Protein AF-A0A2G9PQ86-F1 (afdb_monomer)

Solvent-accessible surface area (backbone atoms only — not comparable to full-atom values): 16409 Å² total; per-residue (Å²): 102,77,55,98,90,41,66,47,92,57,46,45,40,57,44,32,47,49,33,45,76,74,69,31,67,47,41,42,40,74,30,73,48,56,95,94,51,51,66,60,58,33,44,52,53,50,45,71,61,29,79,86,36,50,70,48,54,72,51,56,35,43,44,51,50,73,88,58,93,65,49,62,61,44,52,49,46,34,39,74,78,67,69,35,52,40,38,37,39,30,39,26,55,60,101,69,29,40,54,52,75,66,56,49,36,53,52,30,38,50,33,39,76,71,72,28,34,40,32,31,42,38,29,39,15,71,61,31,53,53,36,47,51,53,36,48,77,71,64,44,80,56,77,68,38,58,58,68,25,58,49,47,64,37,30,22,52,26,40,49,49,52,54,50,45,28,57,74,44,65,15,33,39,34,76,47,89,82,79,36,68,54,29,51,52,44,54,52,50,41,54,75,71,63,52,70,48,65,58,80,71,79,91,70,81,90,76,71,98,67,83,86,77,83,80,85,80,83,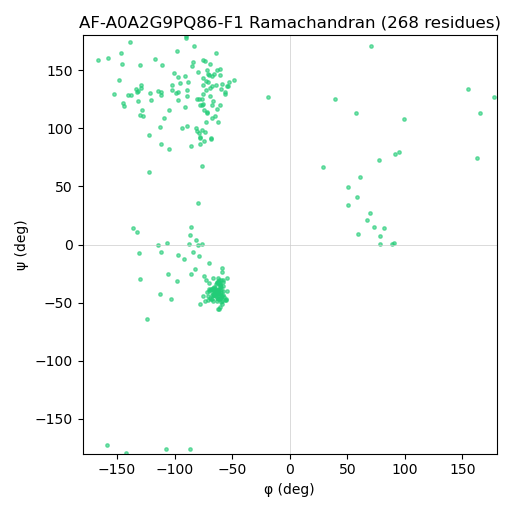91,79,91,75,83,78,83,70,71,64,71,58,71,75,82,75,78,81,79,75,84,90,80,81,92,78,81,91,77,85,83,85,90,79,88,82,86,78,85,82,83,91,88,84,89,81,90,86,80,90,81,135

Foldseek 3Di:
DQDPNDDAPDFQQNVLVVCVVVVFQEFEFEQEDDVPDQQQRSVVVVCVRHVVHHPHHYHYEYEQQDDDPCNLVSVLCCVPPVVHQEYEAECADPPTRHDDLVSLLVVQLSSVVSNGEYEYQFFHRVQLVVQLVVCVVVVNPDPVSNCRSGDLVRRLVRLLSSLVSNLVSVGAYEYPDNDHPSSVVSLVVCVVVVSPRYDDDPPPPPPDPDPDDDDDDDDDDDPDPGGPGPGDDDDDDDDDDDDDDDDDDDDDDDDDDDDDDDDDDDDDDD

InterPro domains:
  IPR006680 Amidohydrolase-related [PF01979] (10-208)
  IPR032466 Metal-dependent hydrolase [SSF51556] (1-194)
  IPR050378 Metallo-dependent Hydrolases Superfamily [PTHR11647] (1-196)

Organism: Aquarana catesbeiana (NCBI:txid8400)

Secondary structure (DSSP, 8-state):
-EETTEEPSS-HHHHHHHHHHTT--EEEEEE-PPTT--HHHHHHHHHHHHTTT-SSEEEEEEEE-S--TTHHHHHHHHHHTS---EEEEES-STTTTBPPHHHHHHHHHHHHHTT-EEEEE---HHHHHHHHHHHHHTT--STHHHHHHS-HHHHHHHHHHHHHHHHHHT--EEEES--SHHHHHHHHHHHHTT-TTBPPPPS-GGG------------------S-------PPPPPS----PPP--------PPP-------------

Nearest PDB structures (foldseek):
  7u5k-assembly1_A  TM=9.932E-01  e=1.471E-29  Bos taurus
  4cnu-assembly1_A  TM=9.915E-01  e=1.671E-29  Homo sapiens
  4bkn-assembly1_B  TM=9.916E-01  e=5.580E-29  Homo sapiens
  2vr2-assembly1_A  TM=9.879E-01  e=2.805E-26  Homo sapiens
  2ftw-assembly1_A  TM=9.929E-01  e=4.967E-26  Dictyostelium discoideum

Mean predicted aligned error: 13.3 Å

Sequence (270 aa):
MPVMGMIGADDFFQGTKAALAGGTTMIIDHVFPEAGMSLTAAYDQWRDWADGKVCCDYSLHVDITHWHESLKEEMEALVKDKGVNSFLLFMAYKDKYQCSDAEMFEIFSIIRELGAIAQVHAENGDIILEEQKRLLELGITGPEGHVLSHPEEVEAEAAYRAITIAKQANCPLYITKVMGKGAADVIAQAKRKGSVGLIPVSRLAERSGDPIGCLRGGGGGCTVEGAMIHTTGGGRKPPDMLPTRFLDGNPFTVLSKGNPLKKTIWSKRV

Radius of gyration: 22.55 Å; Cα contacts (8 Å, |Δi|>4): 347; chains: 1; bounding box: 54×60×62 Å

pLDDT: mean 76.41, std 29.89, range [21.02, 98.31]

Structure (mmCIF, N/CA/C/O backbone):
data_AF-A0A2G9PQ86-F1
#
_entry.id   AF-A0A2G9PQ86-F1
#
loop_
_atom_site.group_PDB
_atom_site.id
_atom_site.type_symbol
_atom_site.label_atom_id
_atom_site.label_alt_id
_atom_site.label_comp_id
_atom_site.label_asym_id
_atom_site.label_entity_id
_atom_site.label_seq_id
_atom_site.pdbx_PDB_ins_code
_atom_site.Cartn_x
_atom_site.Cartn_y
_atom_site.Cartn_z
_atom_site.occupancy
_atom_site.B_iso_or_equiv
_atom_site.auth_seq_id
_atom_site.auth_comp_id
_atom_site.auth_asym_id
_atom_site.auth_atom_id
_atom_site.pdbx_PDB_model_num
ATOM 1 N N . MET A 1 1 ? -11.371 -2.667 -8.099 1.00 56.56 1 MET A N 1
ATOM 2 C CA . MET A 1 1 ? -10.657 -1.383 -8.271 1.00 56.56 1 MET A CA 1
ATOM 3 C C . MET A 1 1 ? -10.548 -1.048 -9.759 1.00 56.56 1 MET A C 1
ATOM 5 O O . MET A 1 1 ? -10.275 -1.968 -10.531 1.00 56.56 1 MET A O 1
ATOM 9 N N . PRO A 1 2 ? -10.785 0.210 -10.173 1.00 66.81 2 PRO A N 1
ATOM 10 C CA . PRO A 1 2 ? -10.364 0.730 -11.472 1.00 66.81 2 PRO A CA 1
ATOM 11 C C . PRO A 1 2 ? -8.852 1.021 -11.471 1.00 66.81 2 PRO A C 1
ATOM 13 O O . PRO A 1 2 ? -8.374 1.764 -10.621 1.00 66.81 2 PRO A O 1
ATOM 16 N N . VAL A 1 3 ? -8.094 0.461 -12.413 1.00 65.19 3 VAL A N 1
ATOM 17 C CA . VAL A 1 3 ? -6.650 0.694 -12.588 1.00 65.19 3 VAL A CA 1
ATOM 18 C C . VAL A 1 3 ? -6.390 0.987 -14.063 1.00 65.19 3 VAL A C 1
ATOM 20 O O . VAL A 1 3 ? -6.780 0.212 -14.931 1.00 65.19 3 VAL A O 1
ATOM 23 N N . MET A 1 4 ? -5.778 2.137 -14.369 1.00 61.28 4 MET A N 1
ATOM 24 C CA . MET A 1 4 ? -5.529 2.607 -15.748 1.00 61.28 4 MET A CA 1
ATOM 25 C C . MET A 1 4 ? -6.777 2.587 -16.664 1.00 61.28 4 MET A C 1
ATOM 27 O O . MET A 1 4 ? -6.685 2.316 -17.859 1.00 61.28 4 MET A O 1
ATOM 31 N N . GLY A 1 5 ? -7.963 2.857 -16.104 1.00 69.75 5 GLY A N 1
ATOM 32 C CA . GLY A 1 5 ? -9.241 2.823 -16.830 1.00 69.75 5 GLY A CA 1
ATOM 33 C C . GLY A 1 5 ? -9.825 1.421 -17.064 1.00 69.75 5 GLY A C 1
ATOM 34 O O . GLY A 1 5 ? -10.902 1.305 -17.644 1.00 69.75 5 GLY A O 1
ATOM 35 N N . MET A 1 6 ? -9.160 0.361 -16.597 1.00 72.44 6 MET A N 1
ATOM 36 C CA . MET A 1 6 ? -9.678 -1.010 -16.586 1.00 72.44 6 MET A CA 1
ATOM 37 C C . MET A 1 6 ? -10.267 -1.336 -15.214 1.00 72.44 6 MET A C 1
ATOM 39 O O . MET A 1 6 ? -9.731 -0.910 -14.198 1.00 72.44 6 MET A O 1
ATOM 43 N N . ILE A 1 7 ? -11.348 -2.111 -15.157 1.00 81.00 7 ILE A N 1
ATOM 44 C CA . ILE A 1 7 ? -11.922 -2.594 -13.893 1.00 81.00 7 ILE A CA 1
ATOM 45 C C . ILE A 1 7 ? -11.499 -4.054 -13.715 1.00 81.00 7 ILE A C 1
ATOM 47 O O . ILE A 1 7 ? -11.608 -4.837 -14.658 1.00 81.00 7 ILE A O 1
ATOM 51 N N . GLY A 1 8 ? -11.024 -4.415 -12.518 1.00 81.56 8 GLY A N 1
ATOM 52 C CA . GLY A 1 8 ? -10.710 -5.808 -12.180 1.00 81.56 8 GLY A CA 1
ATOM 53 C C . GLY A 1 8 ? -11.887 -6.753 -12.462 1.00 81.56 8 GLY A C 1
ATOM 54 O O . GLY A 1 8 ? -13.040 -6.399 -12.221 1.00 81.56 8 GLY A O 1
ATOM 55 N N . ALA A 1 9 ? -11.593 -7.945 -12.993 1.00 88.38 9 ALA A N 1
ATOM 56 C CA . ALA A 1 9 ? -12.616 -8.899 -13.434 1.00 88.38 9 ALA A CA 1
ATOM 57 C C . ALA A 1 9 ? -13.507 -9.410 -12.285 1.00 88.38 9 ALA A C 1
ATOM 59 O O . ALA A 1 9 ? -14.695 -9.663 -12.493 1.00 88.38 9 ALA A O 1
ATOM 60 N N . ASP A 1 10 ? -12.941 -9.518 -11.081 1.00 90.56 10 ASP A N 1
ATOM 61 C CA . ASP A 1 10 ? -13.675 -9.799 -9.853 1.00 90.56 10 ASP A CA 1
ATOM 62 C C . ASP A 1 10 ? -14.109 -8.490 -9.177 1.00 90.56 10 ASP A C 1
ATOM 64 O O . ASP A 1 10 ? -13.285 -7.671 -8.760 1.00 90.56 10 ASP A O 1
ATOM 68 N N . ASP A 1 11 ? -15.423 -8.303 -9.044 1.00 93.25 11 ASP A N 1
ATOM 69 C CA . ASP A 1 11 ? -16.006 -7.267 -8.192 1.00 93.25 11 ASP A CA 1
ATOM 70 C C . ASP A 1 11 ? -16.250 -7.790 -6.764 1.00 93.25 11 ASP A C 1
ATOM 72 O O . ASP A 1 11 ? -16.006 -8.960 -6.463 1.00 93.25 11 ASP A O 1
ATOM 76 N N . PHE A 1 12 ? -16.766 -6.942 -5.866 1.00 95.88 12 PHE A N 1
ATOM 77 C CA . PHE A 1 12 ? -17.046 -7.346 -4.483 1.00 95.88 12 PHE A CA 1
ATOM 78 C C . PHE A 1 12 ? -17.954 -8.579 -4.361 1.00 95.88 12 PHE A C 1
ATOM 80 O O . PHE A 1 12 ? -17.803 -9.329 -3.397 1.00 95.88 12 PHE A O 1
ATOM 87 N N . PHE A 1 13 ? -18.852 -8.842 -5.318 1.00 96.56 13 PHE A N 1
ATOM 88 C CA . PHE A 1 13 ? -19.707 -10.028 -5.290 1.00 96.56 13 PHE A CA 1
ATOM 89 C C . PHE A 1 13 ? -18.946 -11.283 -5.734 1.00 96.56 13 PHE A C 1
ATOM 91 O O . PHE A 1 13 ? -18.937 -12.278 -5.007 1.00 96.56 13 PHE A O 1
ATOM 98 N N . GLN A 1 14 ? -18.271 -11.253 -6.890 1.00 96.12 14 GLN A N 1
ATOM 99 C CA . GLN A 1 14 ? -17.522 -12.427 -7.369 1.00 96.12 14 GLN A CA 1
ATOM 100 C C . GLN A 1 14 ? -16.315 -12.740 -6.475 1.00 96.12 14 GLN A C 1
ATOM 102 O O . GLN A 1 14 ? -16.135 -13.893 -6.079 1.00 96.12 14 GLN A O 1
ATOM 107 N N . GLY A 1 15 ? -15.555 -11.720 -6.067 1.00 96.12 15 GLY A N 1
ATOM 108 C CA . GLY A 1 15 ? -14.370 -11.865 -5.221 1.00 96.12 15 GLY A CA 1
ATOM 109 C C . GLY A 1 15 ? -14.687 -12.444 -3.840 1.00 96.12 15 GLY A C 1
ATOM 110 O O . GLY A 1 15 ? -14.048 -13.406 -3.415 1.00 96.12 15 GLY A O 1
ATOM 111 N N . THR A 1 16 ? -15.721 -11.947 -3.146 1.00 97.75 16 THR A N 1
ATOM 112 C CA . THR A 1 16 ? -16.112 -12.515 -1.835 1.00 97.75 16 THR A CA 1
ATOM 113 C C . THR A 1 16 ? -16.735 -13.906 -1.955 1.00 97.75 16 THR A C 1
ATOM 115 O O . THR A 1 16 ? -16.508 -14.761 -1.098 1.00 97.75 16 THR A O 1
ATOM 118 N N . LYS A 1 17 ? -17.462 -14.192 -3.041 1.00 97.75 17 LYS A N 1
ATOM 119 C CA . LYS A 1 17 ? -17.956 -15.543 -3.338 1.00 97.75 17 LYS A CA 1
ATOM 120 C C . LYS A 1 17 ? -16.808 -16.528 -3.587 1.00 97.75 17 LYS A C 1
ATOM 122 O O . LYS A 1 17 ? -16.863 -17.657 -3.096 1.00 97.75 17 LYS A O 1
ATOM 127 N N . ALA A 1 18 ? -15.763 -16.111 -4.303 1.00 97.88 18 ALA A N 1
ATOM 128 C CA . ALA A 1 18 ? -14.548 -16.897 -4.502 1.00 97.88 18 ALA A CA 1
ATOM 129 C C . ALA A 1 18 ? -13.777 -17.094 -3.183 1.00 97.88 18 ALA A C 1
ATOM 131 O O . ALA A 1 18 ? -13.376 -18.218 -2.875 1.00 97.88 18 ALA A O 1
ATOM 132 N N . ALA A 1 19 ? -13.653 -16.046 -2.360 1.00 97.50 19 ALA A N 1
ATOM 133 C CA . ALA A 1 19 ? -13.045 -16.121 -1.031 1.00 97.50 19 ALA A CA 1
ATOM 134 C C . ALA A 1 19 ? -13.745 -17.168 -0.145 1.00 97.50 19 ALA A C 1
ATOM 136 O O . ALA A 1 19 ? -13.079 -18.052 0.401 1.00 97.50 19 ALA A O 1
ATOM 137 N N . LEU A 1 20 ? -15.083 -17.150 -0.088 1.00 98.00 20 LEU A N 1
ATOM 138 C CA . LEU A 1 20 ? -15.879 -18.142 0.644 1.00 98.00 20 LEU A CA 1
ATOM 139 C C . LEU A 1 20 ? -15.709 -19.563 0.099 1.00 98.00 20 LEU A C 1
ATOM 141 O O . LEU A 1 20 ? -15.585 -20.503 0.886 1.00 98.00 20 LEU A O 1
ATOM 145 N N . ALA A 1 21 ? -15.658 -19.738 -1.225 1.00 98.00 21 ALA A N 1
ATOM 146 C CA . ALA A 1 21 ? -15.387 -21.038 -1.842 1.00 98.00 21 ALA A CA 1
ATOM 147 C C . ALA A 1 21 ? -13.987 -21.577 -1.479 1.00 98.00 21 ALA A C 1
ATOM 149 O O . ALA A 1 21 ? -13.819 -22.784 -1.306 1.00 98.00 21 ALA A O 1
ATOM 150 N N . GLY A 1 22 ? -13.007 -20.685 -1.294 1.00 97.44 22 GLY A N 1
ATOM 151 C CA . GLY A 1 22 ? -11.676 -20.986 -0.756 1.00 97.44 22 GLY A CA 1
ATOM 152 C C . GLY A 1 22 ? -11.604 -21.127 0.773 1.00 97.44 22 GLY A C 1
ATOM 153 O O . GLY A 1 22 ? -10.526 -21.382 1.306 1.00 97.44 22 GLY A O 1
ATOM 154 N N . GLY A 1 23 ? -12.718 -20.969 1.497 1.00 97.31 23 GLY A N 1
ATOM 155 C CA . GLY A 1 23 ? -12.776 -21.066 2.961 1.00 97.31 23 GLY A CA 1
ATOM 156 C C . GLY A 1 23 ? -12.358 -19.800 3.721 1.00 97.31 23 GLY A C 1
ATOM 157 O O . GLY A 1 23 ? -12.135 -19.870 4.928 1.00 97.31 23 GLY A O 1
ATOM 158 N N . THR A 1 24 ? -12.259 -18.654 3.044 1.00 97.75 24 THR A N 1
ATOM 159 C CA . THR A 1 24 ? -11.980 -17.346 3.655 1.00 97.75 24 THR A CA 1
ATOM 160 C C . THR A 1 24 ? -13.281 -16.586 3.890 1.00 97.75 24 THR A C 1
ATOM 162 O O . THR A 1 24 ? -14.056 -16.373 2.964 1.00 97.75 24 THR A O 1
ATOM 165 N N . THR A 1 25 ? -13.527 -16.179 5.136 1.00 97.88 25 THR A N 1
ATOM 166 C CA . THR A 1 25 ? -14.806 -15.584 5.571 1.00 97.88 25 THR A CA 1
ATOM 167 C C . THR A 1 25 ? -14.749 -14.077 5.814 1.00 97.88 25 THR A C 1
ATOM 169 O O . THR A 1 25 ? -15.751 -13.505 6.230 1.00 97.88 25 THR A O 1
ATOM 172 N N . MET A 1 26 ? -13.597 -13.443 5.590 1.00 98.06 26 MET A N 1
ATOM 173 C CA . MET A 1 26 ? -13.434 -11.994 5.661 1.00 98.06 26 MET A CA 1
ATOM 174 C C . MET A 1 26 ? -12.365 -11.536 4.667 1.00 98.06 26 MET A C 1
ATOM 176 O O . MET A 1 26 ? -11.342 -12.208 4.526 1.00 98.06 26 MET A O 1
ATOM 180 N N . ILE A 1 27 ? -12.578 -10.392 4.015 1.00 97.19 27 ILE A N 1
ATOM 181 C CA . ILE A 1 27 ? -11.553 -9.703 3.212 1.00 97.19 27 ILE A CA 1
ATOM 182 C C . ILE A 1 27 ? -11.228 -8.327 3.806 1.00 97.19 27 ILE A C 1
ATOM 184 O O . ILE A 1 27 ? -12.027 -7.760 4.550 1.00 97.19 27 ILE A O 1
ATOM 188 N N . ILE A 1 28 ? -10.067 -7.771 3.467 1.00 97.06 28 ILE A N 1
ATOM 189 C CA . ILE A 1 28 ? -9.778 -6.352 3.690 1.00 97.06 28 ILE A CA 1
ATOM 190 C C . ILE A 1 28 ? -9.288 -5.795 2.356 1.00 97.06 28 ILE A C 1
ATOM 192 O O . ILE A 1 28 ? -8.284 -6.272 1.831 1.00 97.06 28 ILE A O 1
ATOM 196 N N . ASP A 1 29 ? -10.044 -4.868 1.771 1.00 96.00 29 ASP A N 1
ATOM 197 C CA . ASP A 1 29 ? -9.720 -4.279 0.465 1.00 96.00 29 ASP A CA 1
ATOM 198 C C . ASP A 1 29 ? -9.008 -2.925 0.625 1.00 96.00 29 ASP A C 1
ATOM 200 O O . ASP A 1 29 ? -8.972 -2.361 1.721 1.00 96.00 29 ASP A O 1
ATOM 204 N N . HIS A 1 30 ? -8.417 -2.416 -0.454 1.00 95.31 30 HIS A N 1
ATOM 205 C CA . HIS A 1 30 ? -7.669 -1.160 -0.461 1.00 95.31 30 HIS A CA 1
ATOM 206 C C . HIS A 1 30 ? -8.477 -0.051 -1.133 1.00 95.31 30 HIS A C 1
ATOM 208 O O . HIS A 1 30 ? -8.735 -0.108 -2.336 1.00 95.31 30 HIS A O 1
ATOM 214 N N . VAL A 1 31 ? -8.836 0.974 -0.358 1.00 96.25 31 VAL A N 1
ATOM 215 C CA . VAL A 1 31 ? -9.367 2.240 -0.874 1.00 96.25 31 VAL A CA 1
ATOM 216 C C . VAL A 1 31 ? -8.226 2.993 -1.537 1.00 96.25 31 VAL A C 1
ATOM 218 O O . VAL A 1 31 ? -7.301 3.428 -0.851 1.00 96.25 31 VAL A O 1
ATOM 221 N N . PHE A 1 32 ? -8.313 3.169 -2.852 1.00 93.25 32 PHE A N 1
ATOM 222 C CA . PHE A 1 32 ? -7.288 3.845 -3.638 1.00 93.25 32 PHE A CA 1
ATOM 223 C C . PHE A 1 32 ? -7.830 5.176 -4.183 1.00 93.25 32 PHE A C 1
ATOM 225 O O . PHE A 1 32 ? -8.600 5.162 -5.146 1.00 93.25 32 PHE A O 1
ATOM 232 N N . PRO A 1 33 ? -7.488 6.324 -3.571 1.00 91.69 33 PRO A N 1
ATOM 233 C CA . PRO A 1 33 ? -8.014 7.623 -3.977 1.00 91.69 33 PRO A CA 1
ATOM 234 C C . PRO A 1 33 ? -7.471 8.052 -5.347 1.00 91.69 33 PRO A C 1
ATOM 236 O O . PRO A 1 33 ? -6.267 7.992 -5.611 1.00 91.69 33 PRO A O 1
ATOM 239 N N . GLU A 1 34 ? -8.360 8.542 -6.212 1.00 87.00 34 GLU A N 1
ATOM 240 C CA . GLU A 1 34 ? -7.965 9.218 -7.451 1.00 87.00 34 GLU A CA 1
ATOM 241 C C . GLU A 1 34 ? -7.307 10.579 -7.153 1.00 87.00 34 GLU A C 1
ATOM 243 O O . GLU A 1 34 ? -7.548 11.203 -6.117 1.00 87.00 34 GLU A O 1
ATOM 248 N N . ALA A 1 35 ? -6.470 11.069 -8.073 1.00 82.75 35 ALA A N 1
ATOM 249 C CA . ALA A 1 35 ? -5.751 12.327 -7.887 1.00 82.75 35 ALA A CA 1
ATOM 250 C C . ALA A 1 35 ? -6.723 13.514 -7.711 1.00 82.75 35 ALA A C 1
ATOM 252 O O . ALA A 1 35 ? -7.516 13.820 -8.600 1.00 82.75 35 ALA A O 1
ATOM 253 N N . GLY A 1 36 ? -6.636 14.196 -6.564 1.00 84.19 36 GLY A N 1
ATOM 254 C CA . GLY A 1 36 ? -7.528 15.303 -6.191 1.00 84.19 36 GLY A CA 1
ATOM 255 C C . GLY A 1 36 ? -8.808 14.893 -5.447 1.00 84.19 36 GLY A C 1
ATOM 256 O O . GLY A 1 36 ? -9.600 15.767 -5.097 1.00 84.19 36 GLY A O 1
ATOM 257 N N . MET A 1 37 ? -9.016 13.601 -5.178 1.00 91.19 37 MET A N 1
ATOM 258 C CA . MET A 1 37 ? -10.091 13.097 -4.317 1.00 91.19 37 MET A CA 1
ATOM 259 C C . MET A 1 37 ? -9.627 13.040 -2.853 1.00 91.19 37 MET A C 1
ATOM 261 O O . MET A 1 37 ? -8.501 12.627 -2.584 1.00 91.19 37 MET A O 1
ATOM 265 N N . SER A 1 38 ? -10.486 13.416 -1.897 1.00 94.06 38 SER A N 1
ATOM 266 C CA . SER A 1 38 ? -10.178 13.230 -0.470 1.00 94.06 38 SER A CA 1
ATOM 267 C C . SER A 1 38 ? -10.242 11.751 -0.083 1.00 94.06 38 SER A C 1
ATOM 269 O O . SER A 1 38 ? -11.046 10.984 -0.627 1.00 94.06 38 SER A O 1
ATOM 271 N N . LEU A 1 39 ? -9.454 11.348 0.914 1.00 96.25 39 LEU A N 1
ATOM 272 C CA . LEU A 1 39 ? -9.434 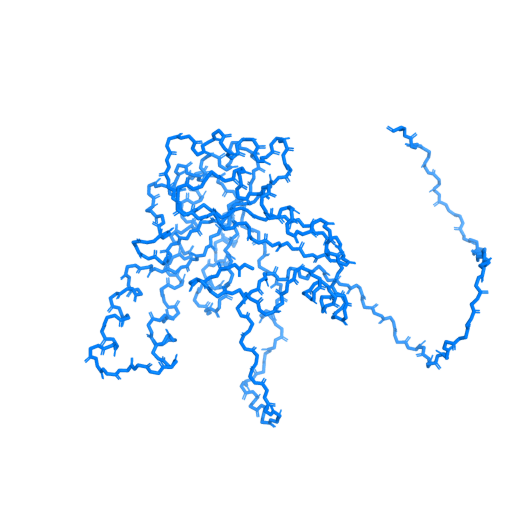9.970 1.415 1.00 96.25 39 LEU A CA 1
ATOM 273 C C . LEU A 1 39 ? -10.806 9.541 1.957 1.00 96.25 39 LEU A C 1
ATOM 275 O O . LEU A 1 39 ? -11.218 8.390 1.815 1.00 96.25 39 LEU A O 1
ATOM 279 N N . THR A 1 40 ? -11.538 10.482 2.557 1.00 95.88 40 THR A N 1
ATOM 280 C CA . THR A 1 40 ? -12.899 10.279 3.072 1.00 95.88 40 THR A CA 1
ATOM 281 C C . THR A 1 40 ? -13.917 10.027 1.960 1.00 95.88 40 THR A C 1
ATOM 283 O O . THR A 1 40 ? -14.746 9.128 2.095 1.00 95.88 40 THR A O 1
ATOM 286 N N . ALA A 1 41 ? -13.833 10.759 0.845 1.00 96.12 41 ALA A N 1
ATOM 287 C CA . ALA A 1 41 ? -14.705 10.550 -0.308 1.00 96.12 41 ALA A CA 1
ATOM 288 C C . ALA A 1 41 ? -14.382 9.229 -1.021 1.00 96.12 41 ALA A C 1
ATOM 290 O O . ALA A 1 41 ? -15.298 8.507 -1.412 1.00 96.12 41 ALA A O 1
ATOM 291 N N . ALA A 1 42 ? -13.094 8.890 -1.157 1.00 96.38 42 ALA A N 1
ATOM 292 C CA . ALA A 1 42 ? -12.667 7.610 -1.719 1.00 96.38 42 ALA A CA 1
ATOM 293 C C . ALA A 1 42 ? -13.161 6.430 -0.863 1.00 96.38 42 ALA A C 1
ATOM 295 O O . ALA A 1 42 ? -13.677 5.450 -1.400 1.00 96.38 42 ALA A O 1
ATOM 296 N N . TYR A 1 43 ? -13.087 6.541 0.469 1.00 97.38 43 TYR A N 1
ATOM 297 C CA . TYR A 1 43 ? -13.634 5.530 1.379 1.00 97.38 43 TYR A CA 1
ATOM 298 C C . TYR A 1 43 ? -15.140 5.337 1.159 1.00 97.38 43 TYR A C 1
ATOM 300 O O . TYR A 1 43 ? -15.588 4.203 0.997 1.00 97.38 43 TYR A O 1
ATOM 308 N N . ASP A 1 44 ? -15.917 6.424 1.107 1.00 97.38 44 ASP A N 1
ATOM 309 C CA . ASP A 1 44 ? -17.372 6.339 0.929 1.00 97.38 44 ASP A CA 1
ATOM 310 C C . ASP A 1 44 ? -17.753 5.754 -0.446 1.00 97.38 44 ASP A C 1
ATOM 312 O O . ASP A 1 44 ? -18.631 4.896 -0.520 1.00 97.38 44 ASP A O 1
ATOM 316 N N . GLN A 1 45 ? -17.012 6.078 -1.512 1.00 95.81 45 GLN A N 1
ATOM 317 C CA . GLN A 1 45 ? -17.165 5.432 -2.823 1.00 95.81 45 GLN A CA 1
ATOM 318 C C . GLN A 1 45 ? -16.911 3.911 -2.769 1.00 95.81 45 GLN A C 1
ATOM 320 O O . GLN A 1 45 ? -17.642 3.133 -3.386 1.00 95.81 45 GLN A O 1
ATOM 325 N N . TRP A 1 46 ? -15.900 3.464 -2.019 1.00 96.81 46 TRP A N 1
ATOM 326 C CA . TRP A 1 46 ? -15.629 2.034 -1.828 1.00 96.81 46 TRP A CA 1
ATOM 327 C C . TRP A 1 46 ? -16.736 1.327 -1.042 1.00 96.81 46 TRP A C 1
ATOM 329 O O . TRP A 1 46 ? -17.084 0.190 -1.368 1.00 96.81 46 TRP A O 1
ATOM 339 N N . ARG A 1 47 ? -17.320 1.996 -0.039 1.00 97.44 47 ARG A N 1
ATOM 340 C CA . ARG A 1 47 ? -18.485 1.491 0.703 1.00 97.44 47 ARG A CA 1
ATOM 341 C C . ARG A 1 47 ? -19.697 1.323 -0.208 1.00 97.44 47 ARG A C 1
ATOM 343 O O . ARG A 1 47 ? -20.278 0.238 -0.217 1.00 97.44 47 ARG A O 1
ATOM 350 N N . ASP A 1 48 ? -20.000 2.314 -1.047 1.00 96.94 48 ASP A N 1
ATOM 351 C CA . ASP A 1 48 ? -21.082 2.245 -2.041 1.00 96.94 48 ASP A CA 1
ATOM 352 C C . ASP A 1 48 ? -20.909 1.067 -3.022 1.00 96.94 48 ASP A C 1
ATOM 354 O O . ASP A 1 48 ? -21.884 0.424 -3.423 1.00 96.94 48 ASP A O 1
ATOM 358 N N . TRP A 1 49 ? -19.669 0.738 -3.403 1.00 94.81 49 TRP A N 1
ATOM 359 C CA . TRP A 1 49 ? -19.376 -0.416 -4.262 1.00 94.81 49 TRP A CA 1
ATOM 360 C C . TRP A 1 49 ? -19.482 -1.773 -3.551 1.00 94.81 49 TRP A C 1
ATOM 362 O O . TRP A 1 49 ? -19.730 -2.780 -4.223 1.00 94.81 49 TRP A O 1
ATOM 372 N N . ALA A 1 50 ? -19.279 -1.818 -2.233 1.00 96.56 50 ALA A N 1
ATOM 373 C CA . ALA A 1 50 ? -19.130 -3.049 -1.460 1.00 96.56 50 ALA A CA 1
ATOM 374 C C . ALA A 1 50 ? -20.382 -3.445 -0.659 1.00 96.56 50 ALA A C 1
ATOM 376 O O . ALA A 1 50 ? -20.798 -4.604 -0.733 1.00 96.56 50 ALA A O 1
ATOM 377 N N . ASP A 1 51 ? -21.014 -2.512 0.064 1.00 97.06 51 ASP A N 1
ATOM 378 C CA . ASP A 1 51 ? -22.075 -2.802 1.050 1.00 97.06 51 ASP A CA 1
ATOM 379 C C . ASP A 1 51 ? -23.282 -3.546 0.448 1.00 97.06 51 ASP A C 1
ATOM 381 O O . ASP A 1 51 ? -23.898 -4.379 1.109 1.00 97.06 51 ASP A O 1
ATOM 385 N N . GLY A 1 52 ? -23.602 -3.291 -0.825 1.00 96.88 52 GLY A N 1
ATOM 386 C CA . GLY A 1 52 ? -24.680 -3.975 -1.552 1.00 96.88 52 GLY A CA 1
ATOM 387 C C . GLY A 1 52 ? -24.284 -5.281 -2.257 1.00 96.88 52 GLY A C 1
ATOM 388 O O . GLY A 1 52 ? -25.127 -5.866 -2.939 1.00 96.88 52 GLY A O 1
ATOM 389 N N . LYS A 1 53 ? -23.019 -5.717 -2.167 1.00 96.88 53 LYS A N 1
ATOM 390 C CA . LYS A 1 53 ? -22.447 -6.794 -3.002 1.00 96.88 53 LYS A CA 1
ATOM 391 C C . LYS A 1 53 ? -21.701 -7.893 -2.250 1.00 96.88 53 LYS A C 1
ATOM 393 O O . LYS A 1 53 ? -21.634 -9.011 -2.759 1.00 96.88 53 LYS A O 1
ATOM 398 N N . VAL A 1 54 ? -21.089 -7.596 -1.106 1.00 97.38 54 VAL A N 1
ATOM 399 C CA . VAL A 1 54 ? -20.243 -8.567 -0.396 1.00 97.38 54 VAL A CA 1
ATOM 400 C C . VAL A 1 54 ? -21.037 -9.788 0.091 1.00 97.38 54 VAL A C 1
ATOM 402 O O . VAL A 1 54 ? -22.138 -9.677 0.624 1.00 97.38 54 VAL A O 1
ATOM 405 N N . CYS A 1 55 ? -20.462 -10.978 -0.083 1.00 97.62 55 CYS A N 1
ATOM 406 C CA . CYS A 1 55 ? -21.015 -12.249 0.395 1.00 97.62 55 CYS A CA 1
ATOM 407 C C . CYS A 1 55 ? -20.502 -12.641 1.793 1.00 97.62 55 CYS A C 1
ATOM 409 O O . CYS A 1 55 ? -21.030 -13.574 2.397 1.00 97.62 55 CYS A O 1
ATOM 411 N N . CYS A 1 56 ? -19.460 -11.972 2.290 1.00 97.06 56 CYS A N 1
ATOM 412 C CA . CYS A 1 56 ? -18.822 -12.212 3.583 1.00 97.06 56 CYS A CA 1
ATOM 413 C C . CYS A 1 56 ? -18.476 -10.884 4.270 1.00 97.06 56 CYS A C 1
ATOM 415 O O . CYS A 1 56 ? -18.607 -9.824 3.657 1.00 97.06 56 CYS A O 1
ATOM 417 N N . ASP A 1 57 ? -17.997 -10.941 5.514 1.00 98.31 57 ASP A N 1
ATOM 418 C CA . ASP A 1 57 ? -17.542 -9.745 6.227 1.00 98.31 57 ASP A CA 1
ATOM 419 C C . ASP A 1 57 ? -16.384 -9.068 5.471 1.00 98.31 57 ASP A C 1
ATOM 421 O O . ASP A 1 57 ? -15.591 -9.724 4.783 1.00 98.31 57 ASP A O 1
ATOM 425 N N . TYR A 1 58 ? -16.256 -7.750 5.609 1.00 98.19 58 TYR A N 1
ATOM 426 C CA . TYR A 1 58 ? -15.131 -7.016 5.039 1.00 98.19 58 TYR A CA 1
ATOM 427 C C . TYR A 1 58 ? -14.716 -5.817 5.892 1.00 98.19 58 TYR A C 1
ATOM 429 O O . TYR A 1 58 ? -15.440 -5.379 6.786 1.00 98.19 58 TYR A O 1
ATOM 437 N N . SER A 1 59 ? -13.523 -5.303 5.614 1.00 97.94 59 SER A N 1
ATOM 438 C CA . SER A 1 59 ? -13.043 -4.007 6.090 1.00 97.94 59 SER A CA 1
ATOM 439 C C . SER A 1 59 ? -12.218 -3.331 4.989 1.00 97.94 59 SER A C 1
ATOM 441 O O . SER A 1 59 ? -12.065 -3.886 3.897 1.00 97.94 59 SER A O 1
ATOM 443 N N . LEU A 1 60 ? -11.686 -2.142 5.267 1.00 98.12 60 LEU A N 1
ATOM 444 C CA . LEU A 1 60 ? -10.941 -1.327 4.312 1.00 98.12 60 LEU A CA 1
ATOM 445 C C . LEU A 1 60 ? -9.635 -0.792 4.915 1.00 98.12 60 LEU A C 1
ATOM 447 O O . LEU A 1 60 ? -9.626 -0.209 6.002 1.00 98.12 60 LEU A O 1
ATOM 451 N N . HIS A 1 61 ? -8.544 -0.966 4.174 1.00 97.88 61 HIS A N 1
ATOM 452 C CA . HIS A 1 61 ? -7.333 -0.155 4.280 1.00 97.88 61 HIS A CA 1
ATOM 453 C C . HIS A 1 61 ? -7.507 1.108 3.428 1.00 97.88 61 HIS A C 1
ATOM 455 O O . HIS A 1 61 ? -8.267 1.090 2.459 1.00 97.88 61 HIS A O 1
ATOM 461 N N . VAL A 1 62 ? -6.812 2.196 3.767 1.00 98.06 62 VAL A N 1
ATOM 462 C CA . VAL A 1 62 ? -6.822 3.425 2.954 1.00 98.06 62 VAL A CA 1
ATOM 463 C C . VAL A 1 62 ? -5.415 3.764 2.487 1.00 98.06 62 VAL A C 1
ATOM 465 O O . VAL A 1 62 ? -4.493 3.896 3.293 1.00 98.06 62 VAL A O 1
ATOM 468 N N . ASP A 1 63 ? -5.254 3.905 1.179 1.00 97.12 63 ASP A N 1
ATOM 469 C CA . ASP A 1 63 ? -3.965 4.138 0.546 1.00 97.12 63 ASP A CA 1
ATOM 470 C C . ASP A 1 63 ? -3.687 5.648 0.474 1.00 97.12 63 ASP A C 1
ATOM 472 O O . ASP A 1 63 ? -4.507 6.432 -0.003 1.00 97.12 63 ASP A O 1
ATOM 476 N N . ILE A 1 64 ? -2.521 6.065 0.966 1.00 96.12 64 ILE A N 1
ATOM 477 C CA . ILE A 1 64 ? -2.052 7.451 0.950 1.00 96.12 64 ILE A CA 1
ATOM 478 C C . ILE A 1 64 ? -1.194 7.621 -0.303 1.00 96.12 64 ILE A C 1
ATOM 480 O O . ILE A 1 64 ? -0.039 7.201 -0.347 1.00 96.12 64 ILE A O 1
ATOM 484 N N . THR A 1 65 ? -1.786 8.209 -1.342 1.00 93.38 65 THR A N 1
ATOM 485 C CA . THR A 1 65 ? -1.143 8.415 -2.650 1.00 93.38 65 THR A CA 1
ATOM 486 C C . THR A 1 65 ? -0.319 9.699 -2.724 1.00 93.38 65 THR A C 1
ATOM 488 O O . THR A 1 65 ? 0.621 9.770 -3.511 1.00 93.38 65 THR A O 1
ATOM 491 N N . HIS A 1 66 ? -0.642 10.703 -1.903 1.00 91.25 66 HIS A N 1
ATOM 492 C CA . HIS A 1 66 ? 0.018 12.008 -1.874 1.00 91.25 66 HIS A CA 1
ATOM 493 C C . HIS A 1 66 ? 0.063 12.577 -0.448 1.00 91.25 66 HIS A C 1
ATOM 495 O O . HIS A 1 66 ? -0.773 12.239 0.390 1.00 91.25 66 HIS A O 1
ATOM 501 N N . TRP A 1 67 ? 1.028 13.463 -0.189 1.00 90.94 67 TRP A N 1
ATOM 502 C CA . TRP A 1 67 ? 1.091 14.279 1.024 1.00 90.94 67 TRP A CA 1
ATOM 503 C C . TRP A 1 67 ? 0.475 15.664 0.789 1.00 90.94 67 TRP A C 1
ATOM 505 O O . TRP A 1 67 ? 0.719 16.300 -0.239 1.00 90.94 67 TRP A O 1
ATOM 515 N N . HIS A 1 68 ? -0.277 16.156 1.772 1.00 91.19 68 HIS A N 1
ATOM 516 C C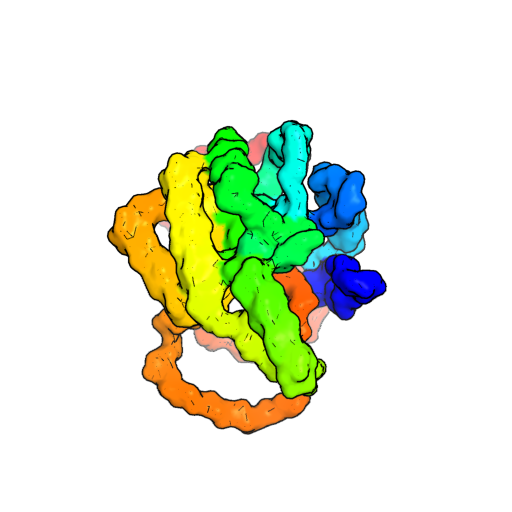A . HIS A 1 68 ? -0.859 17.497 1.794 1.00 91.19 68 HIS A CA 1
ATOM 517 C C . HIS A 1 68 ? -1.180 17.922 3.232 1.00 91.19 68 HIS A C 1
ATOM 519 O O . HIS A 1 68 ? -1.301 17.085 4.123 1.00 91.19 68 HIS A O 1
ATOM 525 N N . GLU A 1 69 ? -1.328 19.228 3.470 1.00 89.00 69 GLU A N 1
ATOM 526 C CA . GLU A 1 69 ? -1.469 19.778 4.830 1.00 89.00 69 GLU A CA 1
ATOM 527 C C . GLU A 1 69 ? -2.703 19.254 5.586 1.00 89.00 69 GLU A C 1
ATOM 529 O O . GLU A 1 69 ? -2.604 19.025 6.786 1.00 89.00 69 GLU A O 1
ATOM 534 N N . SER A 1 70 ? -3.830 19.000 4.900 1.00 92.62 70 SER A N 1
ATOM 535 C CA . SER A 1 70 ? -5.063 18.476 5.521 1.00 92.62 70 SER A CA 1
ATOM 536 C C . SER A 1 70 ? -5.135 16.946 5.628 1.00 92.62 70 SER A C 1
ATOM 538 O O . SER A 1 70 ? -6.185 16.393 5.971 1.00 92.62 70 SER A O 1
ATOM 540 N N . LEU A 1 71 ? -4.044 16.234 5.320 1.00 94.69 71 LEU A N 1
ATOM 541 C CA . LEU A 1 71 ? -4.007 14.772 5.382 1.00 94.69 71 LEU A CA 1
ATOM 542 C C . LEU A 1 71 ? -4.289 14.264 6.805 1.00 94.69 71 LEU A C 1
ATOM 544 O O . LEU A 1 71 ? -4.969 13.250 6.975 1.00 94.69 71 LEU A O 1
ATOM 548 N N . LYS A 1 72 ? -3.815 14.979 7.835 1.00 95.88 72 LYS A N 1
ATOM 549 C CA . LYS A 1 72 ? -4.027 14.602 9.239 1.00 95.88 72 LYS A CA 1
ATOM 550 C C . LYS A 1 72 ? -5.512 14.586 9.601 1.00 95.88 72 LYS A C 1
ATOM 552 O O . LYS A 1 72 ? -5.976 13.617 10.198 1.00 95.88 72 LYS A O 1
ATOM 557 N N . GLU A 1 73 ? -6.256 15.618 9.225 1.00 96.75 73 GLU A N 1
ATOM 558 C CA . GLU A 1 73 ? -7.689 15.758 9.489 1.00 96.75 73 GLU A CA 1
ATOM 559 C C . GLU A 1 73 ? -8.500 14.662 8.784 1.00 96.75 73 GLU A C 1
ATOM 561 O O . GLU A 1 73 ? -9.422 14.092 9.372 1.00 96.75 73 GLU A O 1
ATOM 566 N N . GLU A 1 74 ? -8.131 14.312 7.549 1.00 96.75 74 GLU A N 1
ATOM 567 C CA . GLU A 1 74 ? -8.763 13.219 6.802 1.00 96.75 74 GLU A CA 1
ATOM 568 C C . GLU A 1 74 ? -8.493 11.850 7.442 1.00 96.75 74 GLU A C 1
ATOM 570 O O . GLU A 1 74 ? -9.418 11.050 7.609 1.00 96.75 74 GLU A O 1
ATOM 575 N N . MET A 1 75 ? -7.252 11.590 7.864 1.00 97.69 75 MET A N 1
ATOM 576 C CA . MET A 1 75 ? -6.894 10.370 8.593 1.00 97.69 75 MET A CA 1
ATOM 577 C C . MET A 1 75 ? -7.578 10.303 9.967 1.00 97.69 75 MET A C 1
ATOM 579 O O . MET A 1 75 ? -8.043 9.235 10.365 1.00 97.69 75 MET A O 1
ATOM 583 N N . GLU A 1 76 ? -7.704 11.429 10.678 1.00 97.44 76 GLU A N 1
ATOM 584 C CA . GLU A 1 76 ? -8.448 11.516 11.939 1.00 97.44 76 GLU A CA 1
ATOM 585 C C . GLU A 1 76 ? -9.924 11.148 11.764 1.00 97.44 76 GLU A C 1
ATOM 587 O O . GLU A 1 76 ? -10.438 10.351 12.552 1.00 97.44 76 GLU A O 1
ATOM 592 N N . ALA A 1 77 ? -10.593 11.676 10.735 1.00 97.56 77 ALA A N 1
ATOM 593 C CA . ALA A 1 77 ? -11.986 11.349 10.426 1.00 97.56 77 ALA A CA 1
ATOM 594 C C . ALA A 1 77 ? -12.159 9.864 10.055 1.00 97.56 77 ALA A C 1
ATOM 596 O O . ALA A 1 77 ? -13.075 9.192 10.535 1.00 97.56 77 ALA A O 1
ATOM 597 N N . LEU A 1 78 ? -11.243 9.306 9.256 1.00 97.94 78 LEU A N 1
ATOM 598 C CA . LEU A 1 78 ? -11.262 7.885 8.891 1.00 97.94 78 LEU A CA 1
ATOM 599 C C . LEU A 1 78 ? -11.107 6.958 10.107 1.00 97.94 78 LEU A C 1
ATOM 601 O O . LEU A 1 78 ? -11.797 5.939 10.193 1.00 97.94 78 LEU A O 1
ATOM 605 N N . VAL A 1 79 ? -10.248 7.316 11.066 1.00 97.62 79 VAL A N 1
ATOM 606 C CA . VAL A 1 79 ? -10.052 6.532 12.296 1.00 97.62 79 VAL A CA 1
ATOM 607 C C . VAL A 1 79 ? -11.234 6.671 13.253 1.00 97.62 79 VAL A C 1
ATOM 609 O O . VAL A 1 79 ? -11.745 5.664 13.746 1.00 97.62 79 VAL A O 1
ATOM 612 N N . LYS A 1 80 ? -11.682 7.902 13.519 1.00 96.44 80 LYS 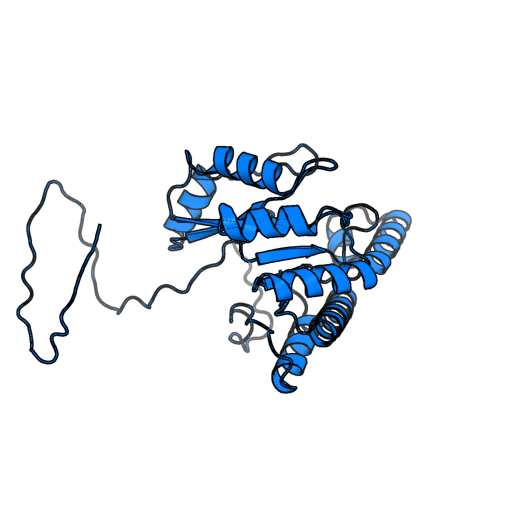A N 1
ATOM 613 C CA . LYS A 1 80 ? -12.707 8.194 14.536 1.00 96.44 80 LYS A CA 1
ATOM 614 C C . LYS A 1 80 ? -14.117 7.821 14.080 1.00 96.44 80 LYS A C 1
ATOM 616 O O . LYS A 1 80 ? -14.851 7.209 14.853 1.00 96.44 80 LYS A O 1
ATOM 621 N N . ASP A 1 81 ? -14.472 8.151 12.839 1.00 97.00 81 ASP A N 1
ATOM 622 C CA . ASP A 1 81 ? -15.859 8.100 12.359 1.00 97.00 81 ASP A CA 1
ATOM 623 C C . ASP A 1 81 ? -16.131 6.913 11.422 1.00 97.00 81 ASP A C 1
ATOM 625 O O . ASP A 1 81 ? -17.271 6.458 11.313 1.00 97.00 81 ASP A O 1
ATOM 629 N N . LYS A 1 82 ? -15.097 6.397 10.738 1.00 95.94 82 LYS A N 1
ATOM 630 C CA . LYS A 1 82 ? -15.221 5.318 9.734 1.00 95.94 82 LYS A CA 1
ATOM 631 C C . LYS A 1 82 ? -14.584 3.983 10.159 1.00 95.94 82 LYS A C 1
ATOM 633 O O . LYS A 1 82 ? -14.755 2.980 9.466 1.00 95.94 82 LYS A O 1
ATOM 638 N N . GLY A 1 83 ? -13.881 3.946 11.296 1.00 94.75 83 GLY A N 1
ATOM 639 C CA . GLY A 1 83 ? -13.299 2.729 11.878 1.00 94.75 83 GLY A CA 1
ATOM 640 C C . GLY A 1 83 ? -12.072 2.166 11.147 1.00 94.75 83 GLY A C 1
ATOM 641 O O . GLY A 1 83 ? -11.699 1.016 11.386 1.00 94.75 83 GLY A O 1
ATOM 642 N N . VAL A 1 84 ? -11.440 2.947 10.266 1.00 97.56 84 VAL A N 1
ATOM 643 C CA . VAL A 1 84 ? -10.174 2.576 9.611 1.00 97.56 84 VAL A CA 1
ATOM 644 C C . VAL A 1 84 ? -9.045 2.636 10.639 1.00 97.56 84 VAL A C 1
ATOM 646 O O . VAL A 1 84 ? -8.989 3.543 11.456 1.00 97.56 84 VAL A O 1
ATOM 649 N N . ASN A 1 85 ? -8.112 1.687 10.620 1.00 96.62 85 ASN A N 1
ATOM 650 C CA . ASN A 1 85 ? -6.968 1.685 11.545 1.00 96.62 85 ASN A CA 1
ATOM 651 C C . ASN A 1 85 ? -5.636 1.342 10.867 1.00 96.62 85 ASN A C 1
ATOM 653 O O . ASN A 1 85 ? -4.663 0.998 11.538 1.00 96.62 85 ASN A O 1
ATOM 657 N N . SER A 1 86 ? -5.598 1.369 9.538 1.00 97.38 86 SER A N 1
ATOM 658 C CA . SER A 1 86 ? -4.449 0.926 8.758 1.00 97.38 86 SER A CA 1
ATOM 659 C C . SER A 1 86 ? -4.385 1.640 7.411 1.00 97.38 86 SER A C 1
ATOM 661 O O . SER A 1 86 ? -5.372 1.688 6.678 1.00 97.38 86 SER A O 1
ATOM 663 N N . PHE A 1 87 ? -3.207 2.186 7.110 1.00 98.31 87 PHE A N 1
ATOM 664 C CA . PHE A 1 87 ? -2.970 3.059 5.961 1.00 98.31 87 PHE A CA 1
ATOM 665 C C . PHE A 1 87 ? -1.767 2.578 5.153 1.00 98.31 87 PHE A C 1
ATOM 667 O O . PHE A 1 87 ? -0.741 2.269 5.758 1.00 98.31 87 PHE A O 1
ATOM 674 N N . LEU A 1 88 ? -1.863 2.516 3.823 1.00 97.88 88 LEU A N 1
ATOM 675 C CA . LEU A 1 88 ? -0.763 2.080 2.951 1.00 97.88 88 LEU A CA 1
ATOM 676 C C . LEU A 1 88 ? -0.021 3.268 2.341 1.00 97.88 88 LEU A C 1
ATOM 678 O O . LEU A 1 88 ? -0.638 4.151 1.760 1.00 97.88 88 LEU A O 1
ATOM 682 N N . LEU A 1 89 ? 1.307 3.252 2.440 1.00 97.75 89 LEU A N 1
ATOM 683 C CA . LEU A 1 89 ? 2.209 4.168 1.746 1.00 97.75 89 LEU A CA 1
ATOM 684 C C . LEU A 1 89 ? 3.004 3.414 0.672 1.00 97.75 89 LEU A C 1
ATOM 686 O O . LEU A 1 89 ? 3.283 2.216 0.812 1.00 97.75 89 LEU A O 1
ATOM 690 N N . PHE A 1 90 ? 3.447 4.127 -0.361 1.00 97.94 90 PHE A N 1
ATOM 691 C CA . PHE A 1 90 ? 4.259 3.571 -1.443 1.00 97.94 90 PHE A CA 1
ATOM 692 C C . PHE A 1 90 ? 5.665 4.176 -1.441 1.00 97.94 90 PHE A C 1
ATOM 694 O O . PHE A 1 90 ? 5.831 5.391 -1.395 1.00 97.94 90 PHE A O 1
ATOM 701 N N . MET A 1 91 ? 6.686 3.321 -1.527 1.00 98.19 91 MET A N 1
ATOM 702 C CA . MET A 1 91 ? 8.073 3.727 -1.818 1.00 98.19 91 MET A CA 1
ATOM 703 C C . MET A 1 91 ? 8.421 3.569 -3.309 1.00 98.19 91 MET A C 1
ATOM 705 O O . MET A 1 91 ? 9.468 4.035 -3.762 1.00 98.19 91 MET A O 1
ATOM 709 N N . ALA A 1 92 ? 7.517 2.931 -4.057 1.00 95.94 92 ALA A N 1
ATOM 710 C CA . ALA A 1 92 ? 7.558 2.728 -5.496 1.00 95.94 92 ALA A CA 1
ATOM 711 C C . ALA A 1 92 ? 6.526 3.616 -6.215 1.00 95.94 92 ALA A C 1
ATOM 713 O O . ALA A 1 92 ? 5.823 4.406 -5.587 1.00 95.94 92 ALA A O 1
ATOM 714 N N . TYR A 1 93 ? 6.409 3.456 -7.537 1.00 94.44 93 TYR A N 1
ATOM 715 C CA . TYR A 1 93 ? 5.565 4.287 -8.408 1.00 94.44 93 TYR A CA 1
ATOM 716 C C . TYR A 1 93 ? 5.985 5.764 -8.381 1.00 94.44 93 TYR A C 1
ATOM 718 O O . TYR A 1 93 ? 5.203 6.663 -8.050 1.00 94.44 93 TYR A O 1
ATOM 726 N N . LYS A 1 94 ? 7.252 5.992 -8.747 1.00 94.31 94 LYS A N 1
ATOM 727 C CA . LYS A 1 94 ? 7.850 7.317 -8.917 1.00 94.31 94 LYS A CA 1
ATOM 728 C C . LYS A 1 94 ? 6.962 8.227 -9.774 1.00 94.31 94 LYS A C 1
ATOM 730 O O . LYS A 1 94 ? 6.307 7.770 -10.712 1.00 94.31 94 LYS A O 1
ATOM 735 N N . ASP A 1 95 ? 6.906 9.500 -9.391 1.00 91.19 95 ASP A N 1
ATOM 736 C CA . ASP A 1 95 ? 6.086 10.563 -9.993 1.00 91.19 95 ASP A CA 1
ATOM 737 C C . ASP A 1 95 ? 4.561 10.308 -9.986 1.00 91.19 95 ASP A C 1
ATOM 739 O O . ASP A 1 95 ? 3.803 11.064 -10.595 1.00 91.19 95 ASP A O 1
ATOM 743 N N . LYS A 1 96 ? 4.092 9.266 -9.280 1.00 91.31 96 LYS A N 1
ATOM 744 C CA . LYS A 1 96 ? 2.667 8.944 -9.101 1.00 91.31 96 LYS A CA 1
ATOM 745 C C . LYS A 1 96 ? 2.272 8.856 -7.633 1.00 91.31 96 LYS A C 1
ATOM 747 O O . LYS A 1 96 ? 1.456 9.655 -7.202 1.00 91.31 96 LYS A O 1
ATOM 752 N N . TYR A 1 97 ? 2.834 7.901 -6.889 1.00 93.31 97 TYR A N 1
ATOM 753 C CA . TYR A 1 97 ? 2.403 7.577 -5.517 1.00 93.31 97 TYR A CA 1
ATOM 754 C C . TYR A 1 97 ? 3.559 7.489 -4.512 1.00 93.31 97 TYR A C 1
ATOM 756 O O . TYR A 1 97 ? 3.325 7.329 -3.318 1.00 93.31 97 TYR A O 1
ATOM 764 N N . GLN A 1 98 ? 4.807 7.558 -4.988 1.00 96.06 98 GLN A N 1
ATOM 765 C CA . GLN A 1 98 ? 5.994 7.439 -4.147 1.00 96.06 98 GLN A CA 1
ATOM 766 C C . GLN A 1 98 ? 6.086 8.585 -3.128 1.00 96.06 98 GLN A C 1
ATOM 768 O O . GLN A 1 98 ? 6.315 9.734 -3.507 1.00 96.06 98 GLN A O 1
ATOM 773 N N . CYS A 1 99 ? 6.017 8.254 -1.839 1.00 95.88 99 CYS A N 1
ATOM 774 C CA . CYS A 1 99 ? 6.368 9.170 -0.757 1.00 95.88 99 CYS A CA 1
ATOM 775 C C . CYS A 1 99 ? 7.895 9.322 -0.647 1.00 95.88 99 CYS A C 1
ATOM 777 O O . CYS A 1 99 ? 8.649 8.354 -0.785 1.00 95.88 99 CYS A O 1
ATOM 779 N N . SER A 1 100 ? 8.361 10.527 -0.329 1.00 97.00 100 SER A N 1
ATOM 780 C CA . SER A 1 100 ? 9.728 10.764 0.143 1.00 97.00 100 SER A CA 1
ATOM 781 C C . SER A 1 100 ? 9.909 10.313 1.597 1.00 97.00 100 SER A C 1
ATOM 783 O O . SER A 1 100 ? 8.951 10.241 2.368 1.00 97.00 100 SER A O 1
ATOM 785 N N . ASP A 1 101 ? 11.156 10.070 2.013 1.00 98.12 101 ASP A N 1
ATOM 786 C CA . ASP A 1 101 ? 11.475 9.671 3.394 1.00 98.12 101 ASP A CA 1
ATOM 787 C C . ASP A 1 101 ? 10.989 10.693 4.446 1.00 98.12 101 ASP A C 1
ATOM 789 O O . ASP A 1 101 ? 10.650 10.313 5.568 1.00 98.12 101 ASP A O 1
ATOM 793 N N . ALA A 1 102 ? 10.941 11.983 4.086 1.00 97.19 102 ALA A N 1
ATOM 794 C CA . ALA A 1 102 ? 10.451 13.054 4.952 1.00 97.19 102 ALA A CA 1
ATOM 795 C C . ALA A 1 102 ? 8.927 12.978 5.137 1.00 97.19 102 ALA A C 1
ATOM 797 O O . ALA A 1 102 ? 8.445 12.987 6.267 1.00 97.19 102 ALA A O 1
ATOM 798 N N . GLU A 1 103 ? 8.174 12.818 4.045 1.00 97.06 103 GLU A N 1
ATOM 799 C CA . GLU A 1 103 ? 6.718 12.626 4.099 1.00 97.06 103 GLU A CA 1
ATOM 800 C C . GLU A 1 103 ? 6.369 11.334 4.848 1.00 97.06 103 GLU A C 1
ATOM 802 O O . GLU A 1 103 ? 5.496 11.340 5.710 1.00 97.06 103 GLU A O 1
ATOM 807 N N . MET A 1 104 ? 7.104 10.239 4.612 1.00 97.69 104 MET A N 1
ATOM 808 C CA . MET A 1 104 ? 6.929 8.992 5.368 1.00 97.69 104 MET A CA 1
ATOM 809 C C . MET A 1 104 ? 7.125 9.191 6.877 1.00 97.69 104 MET A C 1
ATOM 811 O O . MET A 1 104 ? 6.374 8.616 7.662 1.00 97.69 104 MET A O 1
ATOM 815 N N . PHE A 1 105 ? 8.106 9.993 7.304 1.00 97.62 105 PHE A N 1
ATOM 816 C CA . PHE A 1 105 ? 8.345 10.267 8.724 1.00 97.62 105 PHE A CA 1
ATOM 817 C C . PHE A 1 105 ? 7.189 11.043 9.379 1.00 97.62 105 PHE A C 1
ATOM 819 O O . PHE A 1 105 ? 6.749 10.678 10.476 1.00 97.62 105 PHE A O 1
ATOM 826 N N . GLU A 1 106 ? 6.657 12.061 8.700 1.00 97.56 106 GLU A N 1
ATOM 827 C CA . GLU A 1 106 ? 5.504 12.834 9.181 1.00 97.56 106 GLU A CA 1
ATOM 828 C C . GLU A 1 106 ? 4.221 11.985 9.192 1.00 97.56 106 GLU A C 1
ATOM 830 O O . GLU A 1 106 ? 3.542 11.902 10.219 1.00 97.56 106 GLU A O 1
ATOM 835 N N . ILE A 1 107 ? 3.932 11.243 8.114 1.00 97.69 107 ILE A N 1
ATOM 836 C CA . ILE A 1 107 ? 2.782 10.323 8.045 1.00 97.69 107 ILE A CA 1
ATOM 837 C C . ILE A 1 107 ? 2.872 9.257 9.145 1.00 97.69 107 ILE A C 1
ATOM 839 O O . ILE A 1 107 ? 1.885 8.985 9.826 1.00 97.69 107 ILE A O 1
ATOM 843 N N . PHE A 1 108 ? 4.044 8.660 9.378 1.00 97.50 108 PHE A N 1
ATOM 844 C CA . PHE A 1 108 ? 4.224 7.680 10.454 1.00 97.50 108 PHE A CA 1
ATOM 845 C C . PHE A 1 108 ? 4.019 8.293 11.844 1.00 97.50 108 PHE A C 1
ATOM 847 O O . PHE A 1 108 ? 3.490 7.616 12.731 1.00 97.50 108 PHE A O 1
ATOM 854 N N . SER A 1 109 ? 4.396 9.557 12.034 1.00 96.50 109 SER A N 1
ATOM 855 C CA . SER A 1 109 ? 4.145 10.291 13.277 1.00 96.50 109 SER A CA 1
ATOM 856 C C . SER A 1 109 ? 2.644 10.512 13.495 1.00 96.50 109 SER A C 1
ATOM 858 O O . SER A 1 109 ? 2.148 10.216 14.583 1.00 96.50 109 SER A O 1
ATOM 860 N N . ILE A 1 110 ? 1.895 10.884 12.449 1.00 97.12 110 ILE A N 1
ATOM 861 C CA . ILE A 1 110 ? 0.423 10.967 12.476 1.00 97.12 110 ILE A CA 1
ATOM 862 C C . ILE A 1 110 ? -0.192 9.597 12.794 1.00 97.12 110 ILE A C 1
ATOM 864 O O . ILE A 1 110 ? -0.938 9.468 13.760 1.00 97.12 110 ILE A O 1
ATOM 868 N N . ILE A 1 111 ? 0.158 8.539 12.054 1.00 96.69 111 ILE A N 1
ATOM 869 C CA . ILE A 1 111 ? -0.377 7.176 12.258 1.00 96.69 111 ILE A CA 1
ATOM 870 C C . ILE A 1 111 ? -0.179 6.701 13.704 1.00 96.69 111 ILE A C 1
ATOM 872 O O . ILE A 1 111 ? -1.090 6.111 14.294 1.00 96.69 111 ILE A O 1
ATOM 876 N N . ARG A 1 112 ? 0.981 7.001 14.301 1.00 95.44 112 ARG A N 1
ATOM 877 C CA . ARG A 1 112 ? 1.267 6.720 15.712 1.00 95.44 112 ARG A CA 1
ATOM 878 C C . ARG A 1 112 ? 0.341 7.497 16.653 1.00 95.44 112 ARG A C 1
ATOM 880 O O . ARG A 1 112 ? -0.150 6.900 17.609 1.00 95.44 112 ARG A O 1
ATOM 887 N N . GLU A 1 113 ? 0.123 8.794 16.429 1.00 96.19 113 GLU A N 1
ATOM 888 C CA . GLU A 1 113 ? -0.801 9.609 17.240 1.00 96.19 113 GLU A CA 1
ATOM 889 C C . GLU A 1 113 ? -2.240 9.079 17.184 1.00 96.19 113 GLU A C 1
ATOM 891 O O . GLU A 1 113 ? -2.939 9.090 18.197 1.00 96.19 113 GLU A O 1
ATOM 896 N N . LEU A 1 114 ? -2.655 8.548 16.031 1.00 95.94 114 LEU A N 1
ATOM 897 C CA . LEU A 1 114 ? -3.978 7.953 15.822 1.00 95.94 114 LEU A CA 1
ATOM 898 C C . LEU A 1 114 ? -4.124 6.529 16.382 1.00 95.94 114 LEU A C 1
ATOM 900 O O . LEU A 1 114 ? -5.232 5.997 16.409 1.00 95.94 114 LEU A O 1
ATOM 904 N N . GLY A 1 115 ? -3.031 5.887 16.811 1.00 94.44 115 GLY A N 1
ATOM 905 C CA . GLY A 1 115 ? -3.040 4.478 17.222 1.00 94.44 115 GLY A CA 1
ATOM 906 C C . GLY A 1 115 ? -3.302 3.497 16.070 1.00 94.44 115 GLY A C 1
ATOM 907 O O . GLY A 1 115 ? -3.731 2.368 16.312 1.00 94.44 115 GLY A O 1
ATOM 908 N N . ALA A 1 116 ? -3.061 3.927 14.830 1.00 96.25 116 ALA A N 1
ATOM 909 C CA . ALA A 1 116 ? -3.221 3.138 13.614 1.00 96.25 116 ALA A CA 1
ATOM 910 C C . ALA A 1 116 ? -1.924 2.379 13.252 1.00 96.25 116 ALA A C 1
ATOM 912 O O . ALA A 1 116 ? -0.902 2.490 13.930 1.00 96.25 116 ALA A O 1
ATOM 913 N N . ILE A 1 117 ? -1.966 1.587 12.178 1.00 95.94 117 ILE A N 1
ATOM 914 C CA . ILE A 1 117 ? -0.835 0.813 11.643 1.00 95.94 117 ILE A CA 1
ATOM 915 C C . ILE A 1 117 ? -0.406 1.380 10.289 1.00 95.94 117 ILE A C 1
ATOM 917 O O . ILE A 1 117 ? -1.226 1.504 9.378 1.00 95.94 117 ILE A O 1
ATOM 921 N N . ALA A 1 118 ? 0.890 1.652 10.129 1.00 97.38 118 ALA A N 1
ATOM 922 C CA . ALA A 1 118 ? 1.460 1.978 8.830 1.00 97.38 118 ALA A CA 1
ATOM 923 C C . ALA A 1 118 ? 1.704 0.689 8.043 1.00 97.38 118 ALA A C 1
ATOM 925 O O . ALA A 1 118 ? 2.405 -0.213 8.504 1.00 97.38 118 ALA A O 1
ATOM 926 N N . GLN A 1 119 ? 1.151 0.607 6.842 1.00 98.19 119 GLN A N 1
ATOM 927 C CA . GLN A 1 119 ? 1.531 -0.373 5.839 1.00 98.19 119 GLN A CA 1
ATOM 928 C C . GLN A 1 119 ? 2.455 0.282 4.814 1.00 98.19 119 GLN A C 1
ATOM 930 O O . GLN A 1 119 ? 2.305 1.462 4.503 1.00 98.19 119 GLN A O 1
ATOM 935 N N . VAL A 1 120 ? 3.398 -0.478 4.261 1.00 97.94 120 VAL A N 1
ATOM 936 C CA . VAL A 1 120 ? 4.282 0.016 3.196 1.00 97.94 120 VAL A CA 1
ATOM 937 C C . VAL A 1 120 ? 4.381 -1.001 2.066 1.00 97.94 120 VAL A C 1
ATOM 939 O O . VAL A 1 120 ? 4.579 -2.196 2.300 1.00 97.94 120 VAL A O 1
ATOM 942 N N . HIS A 1 121 ? 4.261 -0.524 0.832 1.00 97.75 121 HIS A N 1
ATOM 943 C CA . HIS A 1 121 ? 4.744 -1.209 -0.361 1.00 97.75 121 HIS A CA 1
ATOM 944 C C . HIS A 1 121 ? 6.192 -0.763 -0.596 1.00 97.75 121 HIS A C 1
ATOM 946 O O . HIS A 1 121 ? 6.452 0.379 -0.985 1.00 97.75 121 HIS A O 1
ATOM 952 N N . ALA A 1 122 ? 7.121 -1.643 -0.223 1.00 97.56 122 ALA A N 1
ATOM 953 C CA . ALA A 1 122 ? 8.520 -1.312 0.002 1.00 97.56 122 ALA A CA 1
ATOM 954 C C . ALA A 1 122 ? 9.401 -1.805 -1.151 1.00 97.56 122 ALA A C 1
ATOM 956 O O . ALA A 1 122 ? 10.048 -2.837 -1.032 1.00 97.56 122 ALA A O 1
ATOM 957 N N . GLU A 1 123 ? 9.458 -1.035 -2.233 1.00 98.12 123 GLU A N 1
ATOM 958 C CA . GLU A 1 123 ? 10.480 -1.164 -3.276 1.00 98.12 123 GLU A CA 1
ATOM 959 C C . GLU A 1 123 ? 11.084 0.217 -3.568 1.00 98.12 123 GLU A C 1
ATOM 961 O O . GLU A 1 123 ? 10.436 1.236 -3.325 1.00 98.12 123 GLU A O 1
ATOM 966 N N . ASN A 1 124 ? 12.321 0.289 -4.066 1.00 98.25 124 ASN A N 1
ATOM 967 C CA . ASN A 1 124 ? 12.958 1.566 -4.395 1.00 98.25 124 ASN A CA 1
ATOM 968 C C . ASN A 1 124 ? 12.478 2.089 -5.764 1.00 98.25 124 ASN A C 1
ATOM 970 O O . ASN A 1 124 ? 12.992 1.685 -6.809 1.00 98.25 124 ASN A O 1
ATOM 974 N N . GLY A 1 125 ? 11.497 2.998 -5.754 1.00 97.75 125 GLY A N 1
ATOM 975 C CA . GLY A 1 125 ? 10.880 3.542 -6.966 1.00 97.75 125 GLY A CA 1
ATOM 976 C C . GLY A 1 125 ? 11.816 4.318 -7.895 1.00 97.75 125 GLY A C 1
ATOM 977 O O . GLY A 1 125 ? 11.601 4.296 -9.106 1.00 97.75 125 GLY A O 1
ATOM 978 N N . ASP A 1 126 ? 12.868 4.949 -7.366 1.00 97.94 126 ASP A N 1
ATOM 979 C CA . ASP A 1 126 ? 13.869 5.650 -8.178 1.00 97.94 126 ASP A CA 1
ATOM 980 C C . ASP A 1 126 ? 14.718 4.662 -8.993 1.00 97.94 126 ASP A C 1
ATOM 982 O O . ASP A 1 126 ? 14.882 4.841 -10.198 1.00 97.94 126 ASP A O 1
ATOM 986 N N . ILE A 1 127 ? 15.200 3.578 -8.369 1.00 97.94 127 ILE A N 1
ATOM 987 C CA . ILE A 1 127 ? 15.961 2.528 -9.071 1.00 97.94 127 ILE A CA 1
ATOM 988 C C . ILE A 1 127 ? 15.068 1.797 -10.080 1.00 97.94 127 ILE A C 1
ATOM 990 O O . ILE A 1 127 ? 15.484 1.589 -11.219 1.00 97.94 127 ILE A O 1
ATOM 994 N N . ILE A 1 128 ? 13.832 1.457 -9.693 1.00 98.06 128 ILE A N 1
ATOM 995 C CA . ILE A 1 128 ? 12.857 0.810 -10.586 1.00 98.06 128 ILE A CA 1
ATOM 996 C C . ILE A 1 128 ? 12.605 1.661 -11.834 1.00 98.06 128 ILE A C 1
ATOM 998 O O . ILE A 1 128 ? 12.604 1.126 -12.941 1.00 98.06 128 ILE A O 1
ATOM 1002 N N . LEU A 1 129 ? 12.417 2.977 -11.689 1.00 97.69 129 LEU A N 1
ATOM 1003 C CA . LEU A 1 129 ? 12.159 3.857 -12.831 1.00 97.69 129 LEU A CA 1
ATOM 1004 C C . LEU A 1 129 ? 13.339 3.884 -13.818 1.00 97.69 129 LEU A C 1
ATOM 1006 O O . LEU A 1 129 ? 13.120 3.848 -15.030 1.00 97.69 129 LEU A O 1
ATOM 1010 N N . GLU A 1 130 ? 14.578 3.935 -13.325 1.00 97.88 130 GLU A N 1
ATOM 1011 C CA . GLU A 1 130 ? 15.769 3.908 -14.184 1.00 97.88 130 GLU A CA 1
ATOM 1012 C C . GLU A 1 130 ? 15.974 2.541 -14.854 1.00 97.88 130 GLU A C 1
ATOM 1014 O O . GLU A 1 130 ? 16.276 2.479 -16.047 1.00 97.88 130 GLU A O 1
ATOM 1019 N N . GLU A 1 131 ? 15.728 1.437 -14.147 1.00 97.56 131 GLU A N 1
ATOM 1020 C CA . GLU A 1 131 ? 15.796 0.092 -14.729 1.00 97.56 131 GLU A CA 1
ATOM 1021 C C . GLU A 1 131 ? 14.695 -0.156 -15.772 1.00 97.56 131 GLU A C 1
ATOM 1023 O O . GLU A 1 131 ? 14.969 -0.723 -16.832 1.00 97.56 131 GLU A O 1
ATOM 1028 N N . GLN A 1 132 ? 13.472 0.336 -15.548 1.00 97.50 132 GLN A N 1
ATOM 1029 C CA . GLN A 1 132 ? 12.395 0.288 -16.545 1.00 97.50 132 GLN A CA 1
ATOM 1030 C C . GLN A 1 132 ? 12.783 1.035 -17.830 1.00 97.50 132 GLN A C 1
ATOM 1032 O O . GLN A 1 132 ? 12.616 0.489 -18.923 1.00 97.50 132 GLN A O 1
ATOM 1037 N N . LYS A 1 133 ? 13.363 2.242 -17.725 1.00 97.62 133 LYS A N 1
ATOM 1038 C CA . LYS A 1 133 ? 13.902 2.976 -18.888 1.00 97.62 133 LYS A CA 1
ATOM 1039 C C . LYS A 1 133 ? 14.986 2.162 -19.598 1.00 97.62 133 LYS A C 1
ATOM 1041 O O . LYS A 1 133 ? 14.883 1.931 -20.801 1.00 97.62 133 LYS A O 1
ATOM 1046 N N . ARG A 1 134 ? 15.975 1.664 -18.848 1.00 97.75 134 ARG A N 1
ATOM 1047 C CA . ARG A 1 134 ? 17.119 0.897 -19.369 1.00 97.75 134 ARG A CA 1
ATOM 1048 C C . ARG A 1 134 ? 16.689 -0.353 -20.139 1.00 97.75 134 ARG A C 1
ATOM 1050 O O . ARG A 1 134 ? 17.236 -0.637 -21.201 1.00 97.75 134 ARG A O 1
ATOM 1057 N N . LEU A 1 135 ? 15.717 -1.111 -19.632 1.00 97.81 135 LEU A N 1
ATOM 1058 C CA . LEU A 1 135 ? 15.230 -2.323 -20.301 1.00 97.81 135 LEU A CA 1
ATOM 1059 C C . LEU A 1 135 ? 14.434 -2.007 -21.574 1.00 97.81 135 LEU A C 1
ATOM 1061 O O . LEU A 1 135 ? 14.616 -2.691 -22.583 1.00 97.81 135 LEU A O 1
ATOM 1065 N N . LEU A 1 136 ? 13.625 -0.943 -21.565 1.00 98.00 136 LEU A N 1
ATOM 1066 C CA . LEU A 1 136 ? 12.911 -0.475 -22.757 1.00 98.00 136 LEU A CA 1
ATOM 1067 C C . LEU A 1 136 ? 13.877 0.034 -23.841 1.00 98.00 136 LEU A C 1
ATOM 1069 O O . LEU A 1 136 ? 13.688 -0.282 -25.015 1.00 98.00 136 LEU A O 1
ATOM 1073 N N . GLU A 1 137 ? 14.946 0.743 -23.466 1.00 98.06 137 GLU A N 1
ATOM 1074 C CA . GLU A 1 137 ? 16.029 1.155 -24.378 1.00 98.06 137 GLU A CA 1
ATOM 1075 C C . GLU A 1 137 ? 16.782 -0.043 -24.983 1.00 98.06 137 GLU A C 1
ATOM 1077 O O . GLU A 1 137 ? 17.183 -0.005 -26.146 1.00 98.06 137 GLU A O 1
ATOM 1082 N N . LEU A 1 138 ? 16.917 -1.139 -24.229 1.00 97.56 138 LEU A N 1
ATOM 1083 C CA . LEU A 1 138 ? 17.446 -2.422 -24.710 1.00 97.56 138 LEU A CA 1
ATOM 1084 C C . LEU A 1 138 ? 16.437 -3.226 -25.560 1.00 97.56 138 LEU A C 1
ATOM 1086 O O . LEU A 1 138 ? 16.761 -4.322 -26.018 1.00 97.56 138 LEU A O 1
ATOM 1090 N N . GLY A 1 139 ? 15.227 -2.703 -25.787 1.00 97.94 139 GLY A N 1
ATOM 1091 C CA . GLY A 1 139 ? 14.168 -3.341 -26.576 1.00 97.94 139 GLY A CA 1
ATOM 1092 C C . GLY A 1 139 ? 13.390 -4.442 -25.844 1.00 97.94 139 GLY A C 1
ATOM 1093 O O . GLY A 1 139 ? 12.558 -5.114 -26.459 1.00 97.94 139 GLY A O 1
ATOM 1094 N N . ILE A 1 140 ? 13.627 -4.630 -24.543 1.00 97.88 140 ILE A N 1
ATOM 1095 C CA . ILE A 1 140 ? 12.941 -5.625 -23.712 1.00 97.88 140 ILE A CA 1
ATOM 1096 C C . ILE A 1 140 ? 11.567 -5.058 -23.346 1.00 97.88 140 ILE A C 1
ATOM 1098 O O . IL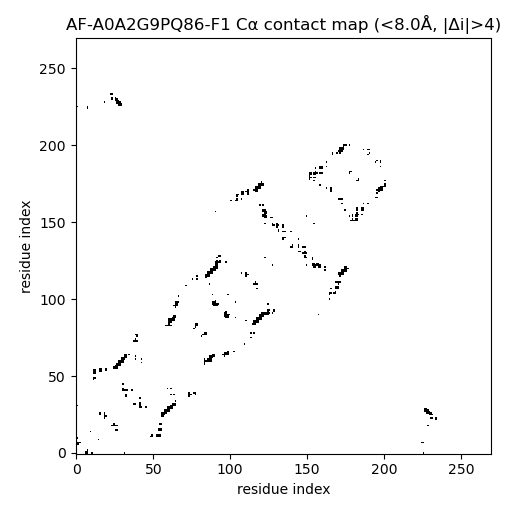E A 1 140 ? 11.418 -4.261 -22.424 1.00 97.88 140 ILE A O 1
ATOM 1102 N N . THR A 1 141 ? 10.565 -5.448 -24.131 1.00 97.38 141 THR A N 1
ATOM 1103 C CA . THR A 1 141 ? 9.177 -4.959 -24.036 1.00 97.38 141 THR A CA 1
ATOM 1104 C C . THR A 1 141 ? 8.177 -6.046 -23.626 1.00 97.38 141 THR A C 1
ATOM 1106 O O . THR A 1 141 ? 6.985 -5.765 -23.506 1.00 97.38 141 THR A O 1
ATOM 1109 N N . GLY A 1 142 ? 8.635 -7.285 -23.410 1.00 97.31 142 GLY A N 1
ATOM 1110 C CA . GLY A 1 142 ? 7.805 -8.375 -22.904 1.00 97.31 142 GLY A CA 1
ATOM 1111 C C . GLY A 1 142 ? 7.663 -8.369 -21.372 1.00 97.31 142 GLY A C 1
ATOM 1112 O O . GLY A 1 142 ? 8.356 -7.617 -20.678 1.00 97.31 142 GLY A O 1
ATOM 1113 N N . PRO A 1 143 ? 6.771 -9.211 -20.810 1.00 97.12 143 PRO A N 1
ATOM 1114 C CA . PRO A 1 143 ? 6.517 -9.279 -19.367 1.00 97.12 143 PRO A CA 1
ATOM 1115 C C . PRO A 1 143 ? 7.753 -9.616 -18.519 1.00 97.12 143 PRO A C 1
ATOM 1117 O O . PRO A 1 143 ? 7.807 -9.265 -17.343 1.00 97.12 143 PRO A O 1
ATOM 1120 N N . GLU A 1 144 ? 8.766 -10.265 -19.099 1.00 96.25 144 GLU A N 1
ATOM 1121 C CA . GLU A 1 144 ? 10.058 -10.514 -18.455 1.00 96.25 144 GLU A CA 1
ATOM 1122 C C . GLU A 1 144 ? 10.779 -9.223 -18.041 1.00 96.25 144 GLU A C 1
ATOM 1124 O O . GLU A 1 144 ? 11.464 -9.212 -17.018 1.00 96.25 144 GLU A O 1
ATOM 1129 N N . GLY A 1 145 ? 10.572 -8.121 -18.773 1.00 97.25 145 GLY A N 1
ATOM 1130 C CA . GLY A 1 145 ? 11.122 -6.810 -18.433 1.00 97.25 145 GLY A CA 1
ATOM 1131 C C . GLY A 1 145 ? 10.626 -6.284 -17.083 1.00 97.25 145 GLY A C 1
ATOM 1132 O O . GLY A 1 145 ? 11.388 -5.645 -16.361 1.00 97.25 145 GLY A O 1
ATOM 1133 N N . HIS A 1 146 ? 9.391 -6.612 -16.685 1.00 96.00 146 HIS A N 1
ATOM 1134 C CA . HIS A 1 146 ? 8.860 -6.201 -15.384 1.00 96.00 146 HIS A CA 1
ATOM 1135 C C . HIS A 1 146 ? 9.693 -6.795 -14.241 1.00 96.00 146 HIS A C 1
ATOM 1137 O O . HIS A 1 146 ? 10.280 -6.048 -13.468 1.00 96.00 146 HIS A O 1
ATOM 1143 N N . VAL A 1 147 ? 9.856 -8.122 -14.202 1.00 95.31 147 VAL A N 1
ATOM 1144 C CA . VAL A 1 147 ? 10.658 -8.797 -13.163 1.00 95.31 147 VAL A CA 1
ATOM 1145 C C . VAL A 1 147 ? 12.125 -8.354 -13.206 1.00 95.31 147 VAL A C 1
ATOM 1147 O O . VAL A 1 147 ? 12.736 -8.152 -12.162 1.00 95.31 147 VAL A O 1
ATOM 1150 N N . LEU A 1 148 ? 12.692 -8.152 -14.400 1.00 96.50 148 LEU A N 1
ATOM 1151 C CA . LEU A 1 148 ? 14.073 -7.681 -14.546 1.00 96.50 148 LEU A CA 1
ATOM 1152 C C . LEU A 1 148 ? 14.288 -6.243 -14.036 1.00 96.50 148 LEU A C 1
ATOM 1154 O O . LEU A 1 148 ? 15.392 -5.941 -13.592 1.00 96.50 148 LEU A O 1
ATOM 1158 N N . SER A 1 149 ? 13.267 -5.377 -14.074 1.00 96.75 149 SER A N 1
ATOM 1159 C CA . SER A 1 149 ? 13.343 -4.011 -13.516 1.00 96.75 149 SER A CA 1
ATOM 1160 C C . SER A 1 149 ? 13.074 -3.922 -12.009 1.00 96.75 149 SER A C 1
ATOM 1162 O O . SER A 1 149 ? 13.272 -2.861 -11.422 1.00 96.75 149 SER A O 1
ATOM 1164 N N . HIS A 1 150 ? 12.669 -5.027 -11.377 1.00 97.06 150 HIS A N 1
ATOM 1165 C CA . HIS A 1 150 ? 12.386 -5.129 -9.942 1.00 97.06 150 HIS A CA 1
ATOM 1166 C C . HIS A 1 150 ? 13.258 -6.228 -9.274 1.00 97.06 150 HIS A C 1
ATOM 1168 O O . HIS A 1 150 ? 12.728 -7.230 -8.786 1.00 97.06 150 HIS A O 1
ATOM 1174 N N . PRO A 1 151 ? 14.605 -6.109 -9.271 1.00 94.69 151 PRO A N 1
ATOM 1175 C CA . PRO A 1 151 ? 15.487 -7.105 -8.649 1.00 94.69 151 PRO A CA 1
ATOM 1176 C C . PRO A 1 151 ? 15.373 -7.078 -7.110 1.00 94.69 151 PRO A C 1
ATOM 1178 O O . PRO A 1 151 ? 15.186 -6.012 -6.528 1.00 94.69 151 PRO A O 1
ATOM 1181 N N . GLU A 1 152 ? 15.492 -8.225 -6.422 1.00 94.94 152 GLU A N 1
ATOM 1182 C CA . GLU A 1 152 ? 15.102 -8.354 -4.996 1.00 94.94 152 GLU A CA 1
ATOM 1183 C C . GLU A 1 152 ? 15.835 -7.400 -4.029 1.00 94.94 152 GLU A C 1
ATOM 1185 O O . GLU A 1 152 ? 15.352 -7.105 -2.931 1.00 94.94 152 GLU A O 1
ATOM 1190 N N . GLU A 1 153 ? 16.992 -6.877 -4.433 1.00 96.94 153 GLU A N 1
ATOM 1191 C CA . GLU A 1 153 ? 17.753 -5.873 -3.702 1.00 96.94 153 GLU A CA 1
ATOM 1192 C C . GLU A 1 153 ? 16.994 -4.544 -3.525 1.00 96.94 153 GLU A C 1
ATOM 1194 O O . GLU A 1 153 ? 17.163 -3.903 -2.483 1.00 96.94 153 GLU A O 1
ATOM 1199 N N . VAL A 1 154 ? 16.132 -4.137 -4.473 1.00 97.62 154 VAL A N 1
ATOM 1200 C CA . VAL A 1 154 ? 15.349 -2.885 -4.345 1.00 97.62 154 VAL A CA 1
ATOM 1201 C C . VAL A 1 154 ? 14.232 -3.006 -3.311 1.00 97.62 154 VAL A C 1
ATOM 1203 O O . VAL A 1 154 ? 13.913 -2.022 -2.642 1.00 97.62 154 VAL A O 1
ATOM 1206 N N . GLU A 1 155 ? 13.678 -4.208 -3.138 1.00 98.06 155 GLU A N 1
ATOM 1207 C CA . GLU A 1 155 ? 12.719 -4.523 -2.074 1.00 98.06 155 GLU A CA 1
ATOM 1208 C C . GLU A 1 155 ? 13.430 -4.558 -0.711 1.00 98.06 155 GLU A C 1
ATOM 1210 O O . GLU A 1 155 ? 12.971 -3.977 0.274 1.00 98.06 155 GLU A O 1
ATOM 1215 N N . ALA A 1 156 ? 14.605 -5.195 -0.649 1.00 97.12 156 ALA A N 1
ATOM 1216 C CA . ALA A 1 156 ? 15.385 -5.318 0.581 1.00 97.12 156 ALA A CA 1
ATOM 1217 C C . ALA A 1 156 ? 15.883 -3.962 1.122 1.00 97.12 156 ALA A C 1
ATOM 1219 O O . ALA A 1 156 ? 15.837 -3.734 2.336 1.00 97.12 156 ALA A O 1
ATOM 1220 N N . GLU A 1 157 ? 16.333 -3.058 0.242 1.00 98.31 157 GLU A N 1
ATOM 1221 C CA . GLU A 1 157 ? 16.721 -1.683 0.594 1.00 98.31 157 GLU A CA 1
ATOM 1222 C C . GLU A 1 157 ? 15.530 -0.907 1.159 1.00 98.31 157 GLU A C 1
ATOM 1224 O O . GLU A 1 157 ? 15.581 -0.429 2.296 1.00 98.31 157 GLU A O 1
ATOM 1229 N N . ALA A 1 158 ? 14.432 -0.842 0.403 1.00 98.12 158 ALA A N 1
ATOM 1230 C CA . ALA A 1 158 ? 13.249 -0.090 0.793 1.00 98.12 158 ALA A CA 1
ATOM 1231 C C . ALA A 1 158 ? 12.627 -0.632 2.091 1.00 98.12 158 ALA A C 1
ATOM 1233 O O . ALA A 1 158 ? 12.271 0.150 2.975 1.00 98.12 158 ALA A O 1
ATOM 1234 N N . ALA A 1 159 ? 12.586 -1.956 2.285 1.00 97.31 159 ALA A N 1
ATOM 1235 C CA . ALA A 1 159 ? 12.147 -2.558 3.543 1.00 97.31 159 ALA A CA 1
ATOM 1236 C C . ALA A 1 159 ? 13.035 -2.130 4.727 1.00 97.31 159 ALA A C 1
ATOM 1238 O O . ALA A 1 159 ? 12.520 -1.789 5.796 1.00 97.31 159 ALA A O 1
ATOM 1239 N N . TYR A 1 160 ? 14.362 -2.093 4.555 1.00 96.94 160 TYR A N 1
ATOM 1240 C CA . TYR A 1 160 ? 15.293 -1.638 5.595 1.00 96.94 160 TYR A CA 1
ATOM 1241 C C . TYR A 1 160 ? 15.107 -0.149 5.927 1.00 96.94 160 TYR A C 1
ATOM 1243 O O . TYR A 1 160 ? 15.102 0.235 7.105 1.00 96.94 160 TYR A O 1
ATOM 1251 N N . ARG A 1 161 ? 14.909 0.688 4.905 1.00 98.06 161 ARG A N 1
ATOM 1252 C CA . ARG A 1 161 ? 14.660 2.127 5.043 1.00 98.06 161 ARG A CA 1
ATOM 1253 C C . ARG A 1 161 ? 13.319 2.412 5.721 1.00 98.06 161 ARG A C 1
ATOM 1255 O O . ARG A 1 161 ? 13.315 3.102 6.740 1.00 98.06 161 ARG A O 1
ATOM 1262 N N . ALA A 1 162 ? 12.224 1.780 5.293 1.00 97.75 162 ALA A N 1
ATOM 1263 C CA . ALA A 1 162 ? 10.912 1.873 5.946 1.00 97.75 162 ALA A CA 1
ATOM 1264 C C . ALA A 1 162 ? 10.969 1.495 7.436 1.00 97.75 162 ALA A C 1
ATOM 1266 O O . ALA A 1 162 ? 10.471 2.231 8.288 1.00 97.75 162 ALA A O 1
ATOM 1267 N N . ILE A 1 163 ? 11.636 0.381 7.768 1.00 96.44 163 ILE A N 1
ATOM 1268 C CA . ILE A 1 163 ? 11.861 -0.061 9.155 1.00 96.44 163 ILE A CA 1
ATOM 1269 C C . ILE A 1 163 ? 12.642 0.982 9.957 1.00 96.44 163 ILE A C 1
ATOM 1271 O O . ILE A 1 163 ? 12.357 1.197 11.138 1.00 96.44 163 ILE A O 1
ATOM 1275 N N . THR A 1 164 ? 13.633 1.621 9.338 1.00 96.25 164 THR A N 1
ATOM 1276 C CA . THR A 1 164 ? 14.453 2.645 9.989 1.00 96.25 164 THR A CA 1
ATOM 1277 C C . THR A 1 164 ? 13.629 3.898 10.281 1.00 96.25 164 THR A C 1
ATOM 1279 O O . THR A 1 164 ? 13.640 4.359 11.422 1.00 96.25 164 THR A O 1
ATOM 1282 N N . ILE A 1 165 ? 12.851 4.394 9.312 1.00 97.19 165 ILE A N 1
ATOM 1283 C CA . ILE A 1 165 ? 11.982 5.574 9.469 1.00 97.19 165 ILE A CA 1
ATOM 1284 C C . ILE A 1 165 ? 10.894 5.303 10.521 1.00 97.19 165 ILE A C 1
ATOM 1286 O O . ILE A 1 165 ? 10.759 6.071 11.474 1.00 97.19 165 ILE A O 1
ATOM 1290 N N . ALA A 1 166 ? 10.189 4.168 10.438 1.00 95.88 166 ALA A N 1
ATOM 1291 C CA . ALA A 1 166 ? 9.159 3.788 11.412 1.00 95.88 166 ALA A CA 1
ATOM 1292 C C . ALA A 1 166 ? 9.712 3.662 12.838 1.00 95.88 166 ALA A C 1
ATOM 1294 O O . ALA A 1 166 ? 9.055 4.069 13.799 1.00 95.88 166 ALA A O 1
ATOM 1295 N N . LYS A 1 167 ? 10.949 3.169 12.989 1.00 93.69 167 LYS A N 1
ATOM 1296 C CA . LYS A 1 167 ? 11.629 3.113 14.287 1.00 93.69 167 LYS A CA 1
ATOM 1297 C C . LYS A 1 167 ? 11.942 4.502 14.852 1.00 93.69 167 LYS A C 1
ATOM 1299 O O . LYS A 1 167 ? 11.837 4.665 16.064 1.00 93.69 167 LYS A O 1
ATOM 1304 N N . GLN A 1 168 ? 12.303 5.484 14.020 1.00 94.75 168 GLN A N 1
ATOM 1305 C CA . GLN A 1 168 ? 12.515 6.866 14.480 1.00 94.75 168 GLN A CA 1
ATOM 1306 C C . GLN A 1 168 ? 11.191 7.558 14.839 1.00 94.75 168 GLN A C 1
ATOM 1308 O O . GLN A 1 168 ? 11.112 8.217 15.872 1.00 94.75 168 GLN A O 1
ATOM 1313 N N . ALA A 1 169 ? 10.131 7.349 14.050 1.00 94.44 169 ALA A N 1
ATOM 1314 C CA . ALA A 1 169 ? 8.788 7.865 14.344 1.00 94.44 169 ALA A CA 1
ATOM 1315 C C . ALA A 1 169 ? 8.106 7.162 15.545 1.00 94.44 169 ALA A C 1
ATOM 1317 O O . ALA A 1 169 ? 7.136 7.675 16.111 1.00 94.44 169 ALA A O 1
ATOM 1318 N N . ASN A 1 170 ? 8.621 5.993 15.955 1.00 93.19 170 ASN A N 1
ATOM 1319 C CA . ASN A 1 170 ? 8.018 5.066 16.921 1.00 93.19 170 ASN A CA 1
ATOM 1320 C C . ASN A 1 170 ? 6.614 4.583 16.483 1.00 93.19 170 ASN A C 1
ATOM 1322 O O . ASN A 1 170 ? 5.685 4.488 17.287 1.00 93.19 170 ASN A O 1
ATOM 1326 N N . CYS A 1 171 ? 6.463 4.302 15.188 1.00 93.94 171 CYS A N 1
ATOM 1327 C CA . CYS A 1 171 ? 5.214 3.896 14.545 1.00 93.94 171 CYS A CA 1
ATOM 1328 C C . CYS A 1 171 ? 5.185 2.375 14.284 1.00 93.94 171 CYS A C 1
ATOM 1330 O O . CYS A 1 171 ? 6.200 1.820 13.850 1.00 93.94 171 CYS A O 1
ATOM 1332 N N . PRO A 1 172 ? 4.062 1.669 14.530 1.00 93.88 172 PRO A N 1
ATOM 1333 C CA . PRO A 1 172 ? 3.914 0.274 14.124 1.00 93.88 172 PRO A CA 1
ATOM 1334 C C . PRO A 1 172 ? 3.865 0.133 12.598 1.00 93.88 172 PRO A C 1
ATOM 1336 O O . PRO A 1 172 ? 3.169 0.880 11.914 1.00 93.88 172 PRO A O 1
ATOM 1339 N N . LEU A 1 173 ? 4.588 -0.863 12.080 1.00 95.44 173 LEU A N 1
ATOM 1340 C CA . LEU A 1 173 ? 4.869 -1.035 10.657 1.00 95.44 173 LEU A CA 1
ATOM 1341 C C . LEU A 1 173 ? 4.532 -2.451 10.173 1.00 95.44 173 LEU A C 1
ATOM 1343 O O . LEU A 1 173 ? 4.900 -3.456 10.791 1.00 95.44 173 LEU A O 1
ATOM 1347 N N . TYR A 1 174 ? 3.907 -2.519 9.004 1.00 96.12 174 TYR A N 1
ATOM 1348 C CA . TYR A 1 174 ? 3.605 -3.735 8.264 1.00 96.12 174 TYR A CA 1
ATOM 1349 C C . TYR A 1 174 ? 4.131 -3.613 6.825 1.00 96.12 174 TYR A C 1
ATOM 1351 O O . TYR A 1 174 ? 3.618 -2.834 6.027 1.00 96.12 174 TYR A O 1
ATOM 1359 N N . ILE A 1 175 ? 5.164 -4.382 6.473 1.00 96.12 175 ILE A N 1
ATOM 1360 C CA . ILE A 1 175 ? 5.618 -4.456 5.077 1.00 96.12 175 ILE A CA 1
ATOM 1361 C C . ILE A 1 175 ? 4.656 -5.370 4.311 1.00 96.12 175 ILE A C 1
ATOM 1363 O O . ILE A 1 175 ? 4.489 -6.540 4.665 1.00 96.12 175 ILE A O 1
ATOM 1367 N N . THR A 1 176 ? 4.009 -4.825 3.284 1.00 94.06 176 THR A N 1
ATOM 1368 C CA . THR A 1 176 ? 3.098 -5.563 2.401 1.00 94.06 176 THR A CA 1
ATOM 1369 C C . THR A 1 176 ? 3.866 -6.280 1.298 1.00 94.06 176 THR A C 1
ATOM 1371 O O . THR A 1 176 ? 4.959 -5.855 0.938 1.00 94.06 176 THR A O 1
ATOM 1374 N N . LYS A 1 177 ? 3.260 -7.335 0.731 1.00 91.44 177 LYS A N 1
ATOM 1375 C CA . LYS A 1 177 ? 3.729 -7.998 -0.500 1.00 91.44 177 LYS A CA 1
ATOM 1376 C C . LYS A 1 177 ? 5.228 -8.362 -0.470 1.00 91.44 177 LYS A C 1
ATOM 1378 O O . LYS A 1 177 ? 5.949 -8.040 -1.399 1.00 91.44 177 LYS A O 1
ATOM 1383 N N . VAL A 1 178 ? 5.689 -9.008 0.607 1.00 93.88 178 VAL A N 1
ATOM 1384 C CA . VAL A 1 178 ? 7.094 -9.439 0.719 1.00 93.88 178 VAL A CA 1
ATOM 1385 C C . VAL A 1 178 ? 7.346 -10.615 -0.225 1.00 93.88 178 VAL A C 1
ATOM 1387 O O . VAL A 1 178 ? 6.789 -11.693 0.002 1.00 93.88 178 VAL A O 1
ATOM 1390 N N . MET A 1 179 ? 8.167 -10.409 -1.256 1.00 92.06 179 MET A N 1
ATOM 1391 C CA . MET A 1 179 ? 8.420 -11.388 -2.325 1.00 92.06 179 MET A CA 1
ATOM 1392 C C . MET A 1 179 ? 9.859 -11.915 -2.292 1.00 92.06 179 MET A C 1
ATOM 1394 O O . MET A 1 179 ? 10.083 -13.119 -2.438 1.00 92.06 179 MET A O 1
ATOM 1398 N N . GLY A 1 180 ? 10.829 -11.028 -2.075 1.00 91.38 180 GLY A N 1
ATOM 1399 C CA . GLY A 1 180 ? 12.259 -11.308 -2.049 1.00 91.38 180 GLY A CA 1
ATOM 1400 C C . GLY A 1 180 ? 12.741 -11.921 -0.735 1.00 91.38 180 GLY A C 1
ATOM 1401 O O . GLY A 1 180 ? 12.265 -11.611 0.367 1.00 91.38 180 GLY A O 1
ATOM 1402 N N . LYS A 1 181 ? 13.770 -12.767 -0.828 1.00 94.56 181 LYS A N 1
ATOM 1403 C CA . LYS A 1 181 ? 14.422 -13.347 0.352 1.00 94.56 181 LYS A CA 1
ATOM 1404 C C . LYS A 1 181 ? 15.165 -12.260 1.130 1.00 94.56 181 LYS A C 1
ATOM 1406 O O . LYS A 1 181 ? 15.134 -12.274 2.362 1.00 94.56 181 LYS A O 1
ATOM 1411 N N . GLY A 1 182 ? 15.794 -11.311 0.433 1.00 94.44 182 GLY A N 1
ATOM 1412 C CA . GLY A 1 182 ? 16.488 -10.178 1.053 1.00 94.44 182 GLY A CA 1
ATOM 1413 C C . GLY A 1 182 ? 15.584 -9.364 1.987 1.00 94.44 182 GLY A C 1
ATOM 1414 O O . GLY A 1 182 ? 15.939 -9.129 3.146 1.00 94.44 182 GLY A O 1
ATOM 1415 N N . ALA A 1 183 ? 14.380 -9.008 1.532 1.00 94.88 183 ALA A N 1
ATOM 1416 C CA . ALA A 1 183 ? 13.400 -8.268 2.326 1.00 94.88 183 ALA A CA 1
ATOM 1417 C C . ALA A 1 183 ? 12.893 -9.073 3.538 1.00 94.88 183 ALA A C 1
ATOM 1419 O O . ALA A 1 183 ? 12.839 -8.554 4.660 1.00 94.88 183 ALA A O 1
ATOM 1420 N N . ALA A 1 184 ? 12.607 -10.368 3.360 1.00 94.81 184 ALA A N 1
ATOM 1421 C CA . ALA A 1 184 ? 12.239 -11.258 4.462 1.00 94.81 184 ALA A CA 1
ATOM 1422 C C . ALA A 1 184 ? 13.345 -11.357 5.535 1.00 94.81 184 ALA A C 1
ATOM 1424 O O . ALA A 1 184 ? 13.057 -11.256 6.734 1.00 94.81 184 ALA A O 1
ATOM 1425 N N . ASP A 1 185 ? 14.613 -11.486 5.128 1.00 95.25 185 ASP A N 1
ATOM 1426 C CA . ASP A 1 185 ? 15.768 -11.511 6.035 1.00 95.25 185 ASP A CA 1
ATOM 1427 C C . ASP A 1 185 ? 15.935 -10.187 6.798 1.00 95.25 185 ASP A C 1
ATOM 1429 O O . ASP A 1 185 ? 16.188 -10.200 8.009 1.00 95.25 185 ASP A O 1
ATOM 1433 N N . VAL A 1 186 ? 15.747 -9.044 6.129 1.00 94.94 186 VAL A N 1
ATOM 1434 C CA . VAL A 1 186 ? 15.758 -7.699 6.735 1.00 94.94 186 VAL A CA 1
ATOM 1435 C C . VAL A 1 186 ? 14.673 -7.567 7.812 1.00 94.94 186 VAL A C 1
ATOM 1437 O O . VAL A 1 186 ? 14.972 -7.193 8.953 1.00 94.94 186 VAL A O 1
ATOM 1440 N N . ILE A 1 187 ? 13.431 -7.954 7.505 1.00 93.62 187 ILE A N 1
ATOM 1441 C CA . ILE A 1 187 ? 12.303 -7.930 8.454 1.00 93.62 187 ILE A CA 1
ATOM 1442 C C . ILE A 1 187 ? 12.573 -8.860 9.646 1.00 93.62 187 ILE A C 1
ATOM 1444 O O . ILE A 1 187 ? 12.336 -8.490 10.802 1.00 93.62 187 ILE A O 1
ATOM 1448 N N . ALA A 1 188 ? 13.104 -10.060 9.397 1.00 92.94 188 ALA A N 1
ATOM 1449 C CA . ALA A 1 188 ? 13.437 -11.021 10.444 1.00 92.94 188 ALA A CA 1
ATOM 1450 C C . ALA A 1 188 ? 14.573 -10.515 11.355 1.00 92.94 188 ALA A C 1
ATOM 1452 O O . ALA A 1 188 ? 14.512 -10.689 12.576 1.00 92.94 188 ALA A O 1
ATOM 1453 N N . GLN A 1 189 ? 15.590 -9.848 10.800 1.00 93.12 189 GLN A N 1
ATOM 1454 C CA . GLN A 1 189 ? 16.652 -9.198 11.576 1.00 93.12 189 GLN A CA 1
ATOM 1455 C C . GLN A 1 189 ? 16.121 -8.054 12.445 1.00 93.12 189 GLN A C 1
ATOM 1457 O O . GLN A 1 189 ? 16.491 -7.961 13.617 1.00 93.12 189 GLN A O 1
ATOM 1462 N N . ALA A 1 190 ? 15.249 -7.201 11.905 1.00 91.19 190 ALA A N 1
ATOM 1463 C CA . ALA A 1 190 ? 14.660 -6.088 12.646 1.00 91.19 190 ALA A CA 1
ATOM 1464 C C . ALA A 1 190 ? 13.803 -6.569 13.830 1.00 91.19 190 ALA A C 1
ATOM 1466 O O . ALA A 1 190 ? 13.934 -6.048 14.940 1.00 91.19 190 ALA A O 1
ATOM 1467 N N . LYS A 1 191 ? 13.015 -7.637 13.634 1.00 87.69 191 LYS A N 1
ATOM 1468 C CA . LYS A 1 191 ? 12.266 -8.311 14.710 1.00 87.69 191 LYS A CA 1
ATOM 1469 C C . LYS A 1 191 ? 13.189 -8.858 15.801 1.00 87.69 191 LYS A C 1
ATOM 1471 O O . LYS A 1 191 ? 12.947 -8.604 16.978 1.00 87.69 191 LYS A O 1
ATOM 1476 N N . ARG A 1 192 ? 14.291 -9.532 15.438 1.00 89.62 192 ARG A N 1
ATOM 1477 C CA . ARG A 1 192 ? 15.292 -10.027 16.413 1.00 89.62 192 ARG A CA 1
ATOM 1478 C C . ARG A 1 192 ? 15.967 -8.908 17.215 1.00 89.62 192 ARG A C 1
ATOM 1480 O O . ARG A 1 192 ? 16.327 -9.131 18.364 1.00 89.62 192 ARG A O 1
ATOM 1487 N N . LYS A 1 193 ? 16.119 -7.714 16.634 1.00 85.06 193 LYS A N 1
ATOM 1488 C CA . LYS A 1 193 ? 16.673 -6.517 17.297 1.00 85.06 193 LYS A CA 1
ATOM 1489 C C . LYS A 1 193 ? 15.653 -5.767 18.173 1.00 85.06 193 LYS A C 1
ATOM 1491 O O . LYS A 1 193 ? 15.986 -4.706 18.694 1.00 85.06 193 LYS A O 1
ATOM 1496 N N . GLY A 1 194 ? 14.430 -6.283 18.326 1.00 74.06 194 GLY A N 1
ATOM 1497 C CA . GLY A 1 194 ? 13.395 -5.662 19.155 1.00 74.06 194 GLY A CA 1
ATOM 1498 C C . GLY A 1 194 ? 12.847 -4.350 18.589 1.00 74.06 194 GLY A C 1
ATOM 1499 O O . GLY A 1 194 ? 12.415 -3.500 19.363 1.00 74.06 194 GLY A O 1
ATOM 1500 N N . SER A 1 195 ? 12.871 -4.152 17.263 1.00 63.78 195 SER A N 1
ATOM 1501 C CA . SER A 1 195 ? 12.163 -3.027 16.639 1.00 63.78 195 SER A CA 1
ATOM 1502 C C . SER A 1 195 ? 10.660 -3.162 16.908 1.00 63.78 195 SER A C 1
ATOM 1504 O O . SER A 1 195 ? 9.990 -4.029 16.343 1.00 63.78 195 SER A O 1
ATOM 1506 N N . VAL A 1 196 ? 10.162 -2.328 17.823 1.00 51.47 196 VAL A N 1
ATOM 1507 C CA . VAL A 1 196 ? 8.770 -2.312 18.285 1.00 51.47 196 VAL A CA 1
ATOM 1508 C C . VAL A 1 196 ? 7.831 -2.065 17.103 1.00 51.47 196 VAL A C 1
ATOM 1510 O O . VAL A 1 196 ? 8.113 -1.232 16.249 1.00 51.47 196 VAL A O 1
ATOM 1513 N N . GLY A 1 197 ? 6.715 -2.796 17.058 1.00 54.09 197 GLY A N 1
ATOM 1514 C CA . GLY A 1 197 ? 5.635 -2.544 16.100 1.00 54.09 197 GLY A CA 1
ATOM 1515 C C . GLY A 1 197 ? 5.711 -3.285 14.760 1.00 54.09 197 GLY A C 1
ATOM 1516 O O . GLY A 1 197 ? 4.805 -3.120 13.953 1.00 54.09 197 GLY A O 1
ATOM 1517 N N . LEU A 1 198 ? 6.719 -4.134 14.518 1.00 59.62 198 LEU A N 1
ATOM 1518 C CA . LEU A 1 198 ? 6.777 -4.974 13.312 1.00 59.62 198 LEU A CA 1
ATOM 1519 C C . LEU A 1 198 ? 5.818 -6.175 13.382 1.00 59.62 198 LEU A C 1
ATOM 1521 O O . LEU A 1 198 ? 6.147 -7.229 13.937 1.00 59.62 198 LEU A O 1
ATOM 1525 N N . ILE A 1 199 ? 4.649 -6.040 12.761 1.00 54.94 199 ILE A N 1
ATOM 1526 C CA . ILE A 1 199 ? 3.605 -7.077 12.717 1.00 54.94 199 ILE A CA 1
ATOM 1527 C C . ILE A 1 199 ? 4.052 -8.254 11.805 1.00 54.94 199 ILE A C 1
ATOM 1529 O O . ILE A 1 199 ? 4.852 -8.079 10.875 1.00 54.94 199 ILE A O 1
ATOM 1533 N N . PRO A 1 200 ? 3.671 -9.515 12.094 1.00 39.72 200 PRO A N 1
ATOM 1534 C CA . PRO A 1 200 ? 4.023 -10.654 11.247 1.00 39.72 200 PRO A CA 1
ATOM 1535 C C . PRO A 1 200 ? 3.346 -10.608 9.872 1.00 39.72 200 PRO A C 1
ATOM 1537 O O . PRO A 1 200 ? 2.125 -10.664 9.777 1.00 39.72 200 PRO A O 1
ATOM 1540 N N . VAL A 1 201 ? 4.164 -10.650 8.813 1.00 40.12 201 VAL A N 1
ATOM 1541 C CA . VAL A 1 201 ? 3.762 -11.247 7.532 1.00 40.12 201 VAL A CA 1
ATOM 1542 C C . VAL A 1 201 ? 3.269 -12.665 7.828 1.00 40.12 201 VAL A C 1
ATOM 1544 O O . VAL A 1 201 ? 3.888 -13.379 8.627 1.00 40.12 201 VAL A O 1
ATOM 1547 N N . SER A 1 202 ? 2.149 -13.067 7.225 1.00 33.00 202 SER A N 1
ATOM 1548 C CA . SER A 1 202 ? 1.587 -14.404 7.440 1.00 33.00 202 SER A CA 1
ATOM 1549 C C . SER A 1 202 ? 2.625 -15.500 7.136 1.00 33.00 202 SER A C 1
ATOM 1551 O O . SER A 1 202 ? 3.388 -15.413 6.173 1.00 33.00 202 SER A O 1
ATOM 1553 N N . ARG A 1 203 ? 2.701 -16.520 8.002 1.00 28.08 203 ARG A N 1
ATOM 1554 C CA . ARG A 1 203 ? 3.768 -17.540 8.006 1.00 28.08 203 ARG A CA 1
ATOM 1555 C C . ARG A 1 203 ? 3.579 -18.571 6.878 1.00 28.08 203 ARG A C 1
ATOM 1557 O O . ARG A 1 203 ? 3.293 -19.736 7.148 1.00 28.08 203 ARG A O 1
ATOM 1564 N N . LEU A 1 204 ? 3.735 -18.136 5.629 1.00 29.14 204 LEU A N 1
ATOM 1565 C CA . LEU A 1 204 ? 3.641 -18.983 4.434 1.00 29.14 204 LEU A CA 1
ATOM 1566 C C . LEU A 1 204 ? 5.015 -19.442 3.908 1.00 29.14 204 LEU A C 1
ATOM 1568 O O . LEU A 1 204 ? 5.123 -20.565 3.430 1.00 29.14 204 LEU A O 1
ATOM 1572 N N . ALA A 1 205 ? 6.077 -18.642 4.068 1.00 28.98 205 ALA A N 1
ATOM 1573 C CA . ALA A 1 205 ? 7.396 -18.939 3.488 1.00 28.98 205 ALA A CA 1
ATOM 1574 C C . ALA A 1 205 ? 8.285 -19.918 4.298 1.00 28.98 205 ALA A C 1
ATOM 1576 O O . ALA A 1 205 ? 9.193 -20.529 3.745 1.00 28.98 205 ALA A O 1
ATOM 1577 N N . GLU A 1 206 ? 8.051 -20.112 5.602 1.00 29.69 206 GLU A N 1
ATOM 1578 C CA . GLU A 1 206 ? 8.974 -20.860 6.489 1.00 29.69 206 GLU A CA 1
ATOM 1579 C C . GLU A 1 206 ? 8.780 -22.397 6.506 1.00 29.69 206 GLU A C 1
ATOM 1581 O O . GLU A 1 206 ? 9.229 -23.053 7.451 1.00 29.69 206 GLU A O 1
ATOM 1586 N N . ARG A 1 207 ? 8.060 -23.009 5.547 1.00 27.02 207 ARG A N 1
ATOM 1587 C CA . ARG A 1 207 ? 7.630 -24.422 5.695 1.00 27.02 207 ARG A CA 1
ATOM 1588 C C . ARG A 1 207 ? 7.827 -25.398 4.535 1.00 27.02 207 ARG A C 1
ATOM 1590 O O . ARG A 1 207 ? 7.373 -26.533 4.659 1.00 27.02 207 ARG A O 1
ATOM 1597 N N . SER A 1 208 ? 8.569 -25.028 3.495 1.00 30.83 208 SER A N 1
ATOM 1598 C CA . SER A 1 208 ? 9.063 -25.968 2.476 1.00 30.83 208 SER A CA 1
ATOM 1599 C C . SER A 1 208 ? 10.588 -25.904 2.386 1.00 30.83 208 SER A C 1
ATOM 1601 O O . SER A 1 208 ? 11.145 -25.080 1.665 1.00 30.83 208 SER A O 1
ATOM 1603 N N . GLY A 1 209 ? 11.266 -26.793 3.113 1.00 29.73 209 GLY A N 1
ATOM 1604 C CA . GLY A 1 209 ? 12.707 -27.035 2.973 1.00 29.73 209 GLY A CA 1
ATOM 1605 C C . GLY A 1 209 ? 13.045 -27.935 1.780 1.00 29.73 209 GLY A C 1
ATOM 1606 O O . GLY A 1 209 ? 13.952 -28.753 1.892 1.00 29.73 209 GLY A O 1
ATOM 1607 N N . ASP A 1 210 ? 12.297 -27.813 0.679 1.00 26.08 210 ASP A N 1
ATOM 1608 C CA . ASP A 1 210 ? 12.417 -28.651 -0.516 1.00 26.08 210 ASP A CA 1
ATOM 1609 C C . ASP A 1 210 ? 12.956 -27.830 -1.702 1.00 26.08 210 ASP A C 1
ATOM 1611 O O . ASP A 1 210 ? 12.435 -26.746 -1.989 1.00 26.08 210 ASP A O 1
ATOM 1615 N N . PRO A 1 211 ? 13.982 -28.315 -2.423 1.00 28.28 211 PRO A N 1
ATOM 1616 C CA . PRO A 1 211 ? 14.539 -27.610 -3.569 1.00 28.28 211 PRO A CA 1
ATOM 1617 C C . PRO A 1 211 ? 13.629 -27.736 -4.800 1.00 28.28 211 PRO A C 1
ATOM 1619 O O . PRO A 1 211 ? 13.401 -28.836 -5.292 1.00 28.28 211 PRO A O 1
ATOM 1622 N N . ILE A 1 212 ? 13.165 -26.589 -5.313 1.00 33.97 212 ILE A N 1
ATOM 1623 C CA . ILE A 1 212 ? 12.662 -26.329 -6.682 1.00 33.97 212 ILE A CA 1
ATOM 1624 C C . ILE A 1 212 ? 12.038 -27.563 -7.378 1.00 33.97 212 ILE A C 1
ATOM 1626 O O . ILE A 1 212 ? 12.536 -28.084 -8.379 1.00 33.97 212 ILE A O 1
ATOM 1630 N N . GLY A 1 213 ? 10.902 -28.022 -6.849 1.00 23.92 213 GLY A N 1
ATOM 1631 C CA . GLY A 1 213 ? 10.079 -29.060 -7.468 1.00 23.92 213 GLY A CA 1
ATOM 1632 C C . GLY A 1 213 ? 9.249 -28.496 -8.623 1.00 23.92 213 GLY A C 1
ATOM 1633 O O . GLY A 1 213 ? 8.142 -28.006 -8.414 1.00 23.92 213 GLY A O 1
ATOM 1634 N N . CYS A 1 214 ? 9.769 -28.569 -9.850 1.00 27.88 214 CYS A N 1
ATOM 1635 C CA . CYS A 1 214 ? 9.069 -28.110 -11.054 1.00 27.88 214 CYS A CA 1
ATOM 1636 C C . CYS A 1 214 ? 7.845 -28.995 -11.377 1.00 27.88 214 CYS A C 1
ATOM 1638 O O . CYS A 1 214 ? 7.947 -29.982 -12.111 1.00 27.88 214 CYS A O 1
ATOM 1640 N N . LEU A 1 215 ? 6.668 -28.637 -10.853 1.00 27.72 215 LEU A N 1
ATOM 1641 C CA . LEU A 1 215 ? 5.399 -29.263 -11.229 1.00 27.72 215 LEU A CA 1
ATOM 1642 C C . LEU A 1 215 ? 4.905 -28.718 -12.576 1.00 27.72 215 LEU A C 1
ATOM 1644 O O . LEU A 1 215 ? 4.167 -27.739 -12.655 1.00 27.72 215 LEU A O 1
ATOM 1648 N N . ARG A 1 216 ? 5.287 -29.402 -13.659 1.00 29.16 216 ARG A N 1
ATOM 1649 C CA . ARG A 1 216 ? 4.597 -29.291 -14.951 1.00 29.16 216 ARG A CA 1
ATOM 1650 C C . ARG A 1 216 ? 3.191 -29.893 -14.840 1.00 29.16 216 ARG A C 1
ATOM 1652 O O . ARG A 1 216 ? 3.075 -31.100 -14.644 1.00 29.16 216 ARG A O 1
ATOM 1659 N N . GLY A 1 217 ? 2.144 -29.105 -15.087 1.00 24.98 217 GLY A N 1
ATOM 1660 C CA . GLY A 1 217 ? 0.807 -29.654 -15.346 1.00 24.98 217 GLY A CA 1
ATOM 1661 C C . GLY A 1 217 ? -0.340 -28.645 -15.263 1.00 24.98 217 GLY A C 1
ATOM 1662 O O . GLY A 1 217 ? -0.691 -28.217 -14.173 1.00 24.98 217 GLY A O 1
ATOM 1663 N N . GLY A 1 218 ? -0.979 -28.361 -16.404 1.00 24.64 218 GLY A N 1
ATOM 1664 C CA . GLY A 1 218 ? -2.242 -27.610 -16.484 1.00 24.64 218 GLY A CA 1
ATOM 1665 C C . GLY A 1 218 ? -2.069 -26.133 -16.844 1.00 24.64 218 GLY A C 1
ATOM 1666 O O . GLY A 1 218 ? -1.609 -25.337 -16.036 1.00 24.64 218 GLY A O 1
ATOM 1667 N N . GLY A 1 219 ? -2.445 -25.761 -18.072 1.00 29.91 219 GLY A N 1
ATOM 1668 C CA . GLY A 1 219 ? -2.457 -24.364 -18.508 1.00 29.91 219 GLY A CA 1
ATOM 1669 C C . GLY A 1 219 ? -3.643 -23.593 -17.920 1.00 29.91 219 GLY A C 1
ATOM 1670 O O . GLY A 1 219 ? -4.760 -24.103 -17.898 1.00 29.91 219 GLY A O 1
ATOM 1671 N N . GLY A 1 220 ? -3.388 -22.364 -17.474 1.00 24.30 220 GLY A N 1
ATOM 1672 C CA . GLY A 1 220 ? -4.373 -21.493 -16.832 1.00 24.30 220 GLY A CA 1
ATOM 1673 C C . GLY A 1 220 ? -3.670 -20.371 -16.076 1.00 24.30 220 GLY A C 1
ATOM 1674 O O . GLY A 1 220 ? -3.531 -20.432 -14.860 1.00 24.30 220 GLY A O 1
ATOM 1675 N N . GLY A 1 221 ? -3.148 -19.382 -16.806 1.00 21.36 221 GLY A N 1
ATOM 1676 C CA . GLY A 1 221 ? -2.469 -18.239 -16.199 1.00 21.36 221 GLY A CA 1
ATOM 1677 C C . GLY A 1 221 ? -3.465 -17.301 -15.521 1.00 21.36 221 GLY A C 1
ATOM 1678 O O . GLY A 1 221 ? -4.145 -16.546 -16.206 1.00 21.36 221 GLY A O 1
ATOM 1679 N N . CYS A 1 222 ? -3.516 -17.329 -14.189 1.00 21.23 222 CYS A N 1
ATOM 1680 C CA . CYS A 1 222 ? -4.187 -16.321 -13.370 1.00 21.23 222 CYS A CA 1
ATOM 1681 C C . CYS A 1 222 ? -3.142 -15.532 -12.573 1.00 21.23 222 CYS A C 1
ATOM 1683 O O . CYS A 1 222 ? -2.850 -15.847 -11.421 1.00 21.23 222 CYS A O 1
ATOM 1685 N N . THR A 1 223 ? -2.587 -14.487 -13.186 1.00 21.02 223 THR A N 1
ATOM 1686 C CA . THR A 1 223 ? -1.986 -13.370 -12.448 1.00 21.02 223 THR A CA 1
ATOM 1687 C C . THR A 1 223 ? -3.120 -12.541 -11.855 1.00 21.02 223 THR A C 1
ATOM 1689 O O . THR A 1 223 ? -3.731 -11.732 -12.552 1.00 21.02 223 THR A O 1
ATOM 1692 N N . VAL A 1 224 ? -3.446 -12.787 -10.586 1.00 24.67 224 VAL A N 1
ATOM 1693 C CA . VAL A 1 224 ? -4.482 -12.036 -9.867 1.00 24.67 224 VAL A CA 1
ATOM 1694 C C . VAL A 1 224 ? -3.853 -10.777 -9.268 1.00 24.67 224 VAL A C 1
ATOM 1696 O O . VAL A 1 224 ? -3.442 -10.764 -8.111 1.00 24.67 224 VAL A O 1
ATOM 1699 N N . GLU A 1 225 ? -3.760 -9.714 -10.068 1.00 26.94 225 GLU A N 1
ATOM 1700 C CA . GLU A 1 225 ? -3.609 -8.358 -9.532 1.00 26.94 225 GLU A CA 1
ATOM 1701 C C . GLU A 1 225 ? -4.988 -7.836 -9.111 1.00 26.94 225 GLU A C 1
ATOM 1703 O O . GLU A 1 225 ? -5.801 -7.421 -9.937 1.00 26.94 225 GLU A O 1
ATOM 1708 N N . GLY A 1 226 ? -5.269 -7.886 -7.809 1.00 27.42 226 GLY A N 1
ATOM 1709 C CA . GLY A 1 226 ? -6.506 -7.367 -7.224 1.00 27.42 226 GLY A CA 1
ATOM 1710 C C . GLY A 1 226 ? -6.857 -8.055 -5.906 1.00 27.42 226 GLY A C 1
ATOM 1711 O O . GLY A 1 226 ? -6.816 -9.276 -5.829 1.00 27.42 226 GLY A O 1
ATOM 1712 N N . ALA A 1 227 ? -7.220 -7.252 -4.897 1.00 26.08 227 ALA A N 1
ATOM 1713 C CA . ALA A 1 227 ? -7.588 -7.644 -3.530 1.00 26.08 227 ALA A CA 1
ATOM 1714 C C . ALA A 1 227 ? -6.523 -8.449 -2.748 1.00 26.08 227 ALA A C 1
ATOM 1716 O O . ALA A 1 227 ? -6.250 -9.622 -3.009 1.00 26.08 227 ALA A O 1
ATOM 1717 N N . MET A 1 228 ? -5.972 -7.852 -1.684 1.00 30.53 228 MET A N 1
ATOM 1718 C CA . MET A 1 228 ? -5.116 -8.582 -0.742 1.00 30.53 228 MET A CA 1
ATOM 1719 C C . MET A 1 228 ? -5.993 -9.431 0.195 1.00 30.53 228 MET A C 1
ATOM 1721 O O . MET A 1 228 ? -6.377 -9.006 1.281 1.00 30.53 228 MET A O 1
ATOM 1725 N N . ILE A 1 229 ? -6.336 -10.653 -0.226 1.00 29.19 229 ILE A N 1
ATOM 1726 C CA . ILE A 1 229 ? -7.147 -11.574 0.586 1.00 29.19 229 ILE A CA 1
ATOM 1727 C C . ILE A 1 229 ? -6.333 -12.042 1.807 1.00 29.19 229 ILE A C 1
ATOM 1729 O O . ILE A 1 229 ? -5.603 -13.036 1.767 1.00 29.19 229 ILE A O 1
ATOM 1733 N N . HIS A 1 230 ? -6.467 -11.325 2.924 1.00 32.22 230 HIS A N 1
ATOM 1734 C CA . HIS A 1 230 ? -5.874 -11.701 4.205 1.00 32.22 230 HIS A CA 1
ATOM 1735 C C . HIS A 1 230 ? -6.626 -12.867 4.856 1.00 32.22 230 HIS A C 1
ATOM 1737 O O . HIS A 1 230 ? -7.534 -12.697 5.668 1.00 32.22 230 HIS A O 1
ATOM 1743 N N . THR A 1 231 ? -6.199 -14.084 4.519 1.00 25.73 231 THR A N 1
ATOM 1744 C CA . THR A 1 231 ? -6.740 -15.316 5.098 1.00 25.73 231 THR A CA 1
ATOM 1745 C C . THR A 1 231 ? -6.373 -15.435 6.585 1.00 25.73 231 THR A C 1
ATOM 1747 O O . THR A 1 231 ? -5.227 -15.684 6.966 1.00 25.73 231 THR A O 1
ATOM 1750 N N . THR A 1 232 ? -7.359 -15.277 7.472 1.00 25.44 232 THR A N 1
ATOM 1751 C CA . THR A 1 232 ? -7.208 -15.698 8.871 1.00 25.44 232 THR A CA 1
ATOM 1752 C C . THR A 1 232 ? -7.406 -17.213 8.947 1.00 25.44 232 THR A C 1
ATOM 1754 O O . THR A 1 232 ? -8.380 -17.764 8.439 1.00 25.44 232 THR A O 1
ATOM 1757 N N . GLY A 1 233 ? -6.422 -17.920 9.508 1.00 24.95 233 GLY A N 1
ATOM 1758 C CA . GLY A 1 233 ? -6.315 -19.373 9.361 1.00 24.95 233 GLY A CA 1
ATOM 1759 C C . GLY A 1 233 ? -7.469 -20.153 9.997 1.00 24.95 233 GLY A C 1
ATOM 1760 O O . GLY A 1 233 ? -7.537 -20.277 11.221 1.00 24.95 233 GLY A O 1
ATOM 1761 N N . GLY A 1 234 ? -8.318 -20.758 9.163 1.00 26.34 234 GLY A N 1
ATOM 1762 C CA . GLY A 1 234 ? -9.334 -21.715 9.596 1.00 26.34 234 GLY A CA 1
ATOM 1763 C C . GLY A 1 234 ? -8.716 -22.937 10.289 1.00 26.34 234 GLY A C 1
ATOM 1764 O O . GLY A 1 234 ? -7.739 -23.524 9.815 1.00 26.34 234 GLY A O 1
ATOM 1765 N N . GLY A 1 235 ? -9.288 -23.332 11.430 1.00 27.80 235 GLY A N 1
ATOM 1766 C CA . GLY A 1 235 ? -8.836 -24.500 12.188 1.00 27.80 235 GLY A CA 1
ATOM 1767 C C . GLY A 1 235 ? -8.938 -25.799 11.380 1.00 27.80 235 GLY A C 1
ATOM 1768 O O . GLY A 1 235 ? -9.856 -25.982 10.581 1.00 27.80 235 GLY A O 1
ATOM 1769 N N . ARG A 1 236 ? -7.998 -26.730 11.601 1.00 27.98 236 ARG A N 1
ATOM 1770 C CA . ARG A 1 236 ? -7.978 -28.026 10.901 1.00 27.98 236 ARG A CA 1
ATOM 1771 C C . ARG A 1 236 ? -9.298 -28.771 11.113 1.00 27.98 236 ARG A C 1
ATOM 1773 O O . ARG A 1 236 ? -9.685 -29.006 12.258 1.00 27.98 236 ARG A O 1
ATOM 1780 N N . LYS A 1 237 ? -9.914 -29.250 10.027 1.00 29.39 237 LYS A N 1
ATOM 1781 C CA . LYS A 1 237 ? -10.876 -30.357 10.114 1.00 29.39 237 LYS A CA 1
ATOM 1782 C C . LYS A 1 237 ? -10.183 -31.558 10.783 1.00 29.39 237 LYS A C 1
ATOM 1784 O O . LYS A 1 237 ? -9.079 -31.904 10.352 1.00 29.39 237 LYS A O 1
ATOM 1789 N N . PRO A 1 238 ? -10.790 -32.210 11.791 1.00 29.41 238 PRO A N 1
ATOM 1790 C CA . PRO A 1 238 ? -10.380 -33.559 12.152 1.00 29.41 238 PRO A CA 1
ATOM 1791 C C . PRO A 1 238 ? -10.650 -34.503 10.962 1.00 29.41 238 PRO A C 1
ATOM 1793 O O . PRO A 1 238 ? -11.566 -34.236 10.175 1.00 29.41 238 PRO A O 1
ATOM 1796 N N . PRO A 1 239 ? -9.862 -35.580 10.796 1.00 30.30 239 PRO A N 1
ATOM 1797 C CA . PRO A 1 239 ? -10.196 -36.627 9.840 1.00 30.30 239 PRO A CA 1
ATOM 1798 C C . PRO A 1 239 ? -11.506 -37.326 10.246 1.00 30.30 239 PRO A C 1
ATOM 1800 O O . PRO A 1 239 ? -11.963 -37.196 11.380 1.00 30.30 239 PRO A O 1
ATOM 1803 N N . ASP A 1 240 ? -12.072 -38.079 9.303 1.00 32.84 240 ASP A N 1
ATOM 1804 C CA . ASP A 1 240 ? -13.232 -38.968 9.471 1.00 32.84 240 ASP A CA 1
ATOM 1805 C C . ASP A 1 240 ? -14.624 -38.300 9.529 1.00 32.84 240 ASP A C 1
ATOM 1807 O O . ASP A 1 240 ? -15.327 -38.329 10.536 1.00 32.84 240 ASP A O 1
ATOM 1811 N N . MET A 1 241 ? -15.100 -37.821 8.370 1.00 27.30 241 MET A N 1
ATOM 1812 C CA . MET A 1 241 ? -16.523 -37.928 8.003 1.00 27.30 241 MET A CA 1
ATOM 1813 C C . MET A 1 241 ? -16.694 -38.264 6.514 1.00 27.30 241 MET A C 1
ATOM 1815 O O . MET A 1 241 ? -16.153 -37.585 5.642 1.00 27.30 241 MET A O 1
ATOM 1819 N N . LEU A 1 242 ? -17.483 -39.306 6.240 1.00 27.39 242 LEU A N 1
ATOM 1820 C CA . LEU A 1 242 ? -17.936 -39.706 4.902 1.00 27.39 242 LEU A CA 1
ATOM 1821 C C . LEU A 1 242 ? -19.016 -38.741 4.360 1.00 27.39 242 LEU A C 1
ATOM 1823 O O . LEU A 1 242 ? -19.683 -38.070 5.149 1.00 27.39 242 LEU A O 1
ATOM 1827 N N . PRO A 1 243 ? -19.219 -38.657 3.029 1.00 26.62 243 PRO A N 1
ATOM 1828 C CA . PRO A 1 243 ? -20.096 -37.651 2.431 1.00 26.62 243 PRO A CA 1
ATOM 1829 C C . PRO A 1 243 ? -21.583 -37.975 2.636 1.00 26.62 243 PRO A C 1
ATOM 1831 O O . PRO A 1 243 ? -22.106 -38.940 2.077 1.00 26.62 243 PRO A O 1
ATOM 1834 N N . THR A 1 244 ? -22.293 -37.127 3.379 1.00 28.33 244 THR A N 1
ATOM 1835 C CA . THR A 1 244 ? -23.759 -37.153 3.466 1.00 28.33 244 THR A CA 1
ATOM 1836 C C . THR A 1 244 ? -24.392 -36.272 2.388 1.00 28.33 244 THR A C 1
ATOM 1838 O O . THR A 1 244 ? -23.985 -35.135 2.155 1.00 28.33 244 THR A O 1
ATOM 1841 N N . ARG A 1 245 ? -25.401 -36.821 1.702 1.00 24.62 245 ARG A N 1
ATOM 1842 C CA . ARG A 1 245 ? -26.196 -36.113 0.686 1.00 24.62 245 ARG A CA 1
ATOM 1843 C C . ARG A 1 245 ? -27.035 -35.002 1.324 1.00 24.62 245 ARG A C 1
ATOM 1845 O O . ARG A 1 245 ? -27.586 -35.198 2.403 1.00 24.62 245 ARG A O 1
ATOM 1852 N N . PHE A 1 246 ? -27.208 -33.897 0.602 1.00 25.48 246 PHE A N 1
ATOM 1853 C CA . PHE A 1 246 ? -28.237 -32.901 0.899 1.00 25.48 246 PHE A CA 1
ATOM 1854 C C . PHE A 1 246 ? -29.633 -33.465 0.607 1.00 25.48 246 PHE A C 1
ATOM 1856 O O . PHE A 1 246 ? -29.876 -33.901 -0.517 1.00 25.48 246 PHE A O 1
ATOM 1863 N N . LEU A 1 247 ? -30.538 -33.384 1.586 1.00 25.83 247 LEU A N 1
ATOM 1864 C CA . LEU A 1 247 ? -31.989 -33.330 1.394 1.00 25.83 247 LEU A CA 1
ATOM 1865 C C . LEU A 1 247 ? -32.607 -32.421 2.474 1.00 25.83 247 LEU A C 1
ATOM 1867 O O . LEU A 1 247 ?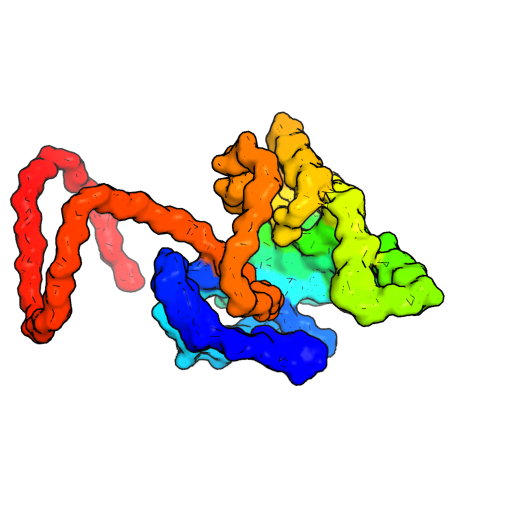 -32.409 -32.647 3.663 1.00 25.83 247 LEU A O 1
ATOM 1871 N N . ASP A 1 248 ? -33.303 -31.391 2.000 1.00 27.38 248 ASP A N 1
ATOM 1872 C CA . ASP A 1 248 ? -34.477 -30.688 2.538 1.00 27.38 248 ASP A CA 1
ATOM 1873 C C . ASP A 1 248 ? -34.646 -30.395 4.050 1.00 27.38 248 ASP A C 1
ATOM 1875 O O . ASP A 1 248 ? -34.837 -31.275 4.881 1.00 27.38 248 ASP A O 1
ATOM 1879 N N . GLY A 1 249 ? -34.861 -29.105 4.346 1.00 25.84 249 GLY A N 1
ATOM 1880 C CA . GLY A 1 249 ? -36.143 -28.707 4.950 1.00 25.84 249 GLY A CA 1
ATOM 1881 C C . GLY A 1 249 ? -36.276 -28.575 6.477 1.00 25.84 249 GLY A C 1
ATOM 1882 O O . GLY A 1 249 ? -37.018 -29.331 7.095 1.00 25.84 249 GLY A O 1
ATOM 1883 N N . ASN A 1 250 ? -35.803 -27.443 7.017 1.00 24.80 250 ASN A N 1
ATOM 1884 C CA . ASN A 1 250 ? -36.324 -26.803 8.246 1.00 24.80 250 ASN A CA 1
ATOM 1885 C C . ASN A 1 250 ? -36.032 -27.533 9.599 1.00 24.80 250 ASN A C 1
ATOM 1887 O O . ASN A 1 250 ? -35.369 -28.569 9.603 1.00 24.80 250 ASN A O 1
ATOM 1891 N N . PRO A 1 251 ? -36.298 -26.937 10.788 1.00 34.97 251 PRO A N 1
ATOM 1892 C CA . PRO A 1 251 ? -35.208 -26.758 11.750 1.00 34.97 251 PRO A CA 1
ATOM 1893 C C . PRO A 1 251 ? -35.460 -27.426 13.108 1.00 34.97 251 PRO A C 1
ATOM 1895 O O . PRO A 1 251 ? -36.468 -27.149 13.756 1.00 34.97 251 PRO A O 1
ATOM 1898 N N . PHE A 1 252 ? -34.499 -28.209 13.614 1.00 23.98 252 PHE A N 1
ATOM 1899 C CA . PHE A 1 252 ? -34.540 -28.662 15.008 1.00 23.98 252 PHE A CA 1
ATOM 1900 C C . PHE A 1 252 ? -33.199 -28.627 15.751 1.00 23.98 252 PHE A C 1
ATOM 1902 O O . PHE A 1 252 ? -32.178 -29.172 15.341 1.00 23.98 252 PHE A O 1
ATOM 1909 N N . THR A 1 253 ? -33.297 -27.985 16.909 1.00 25.70 253 THR A N 1
ATOM 1910 C CA . THR A 1 253 ? -32.498 -28.038 18.133 1.00 25.70 253 THR A CA 1
ATOM 1911 C C . THR A 1 253 ? -31.62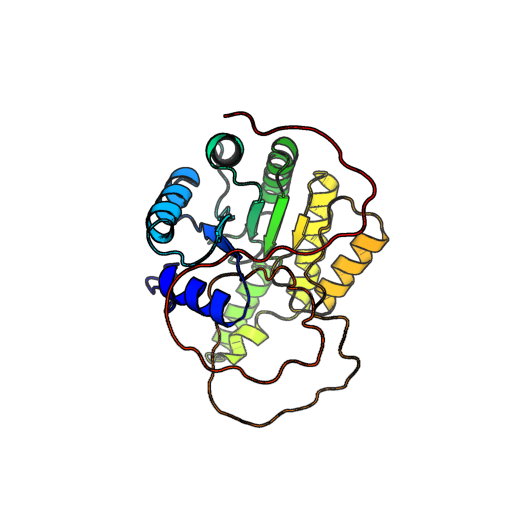1 -29.284 18.317 1.00 25.70 253 THR A C 1
ATOM 1913 O O . THR A 1 253 ? -32.132 -30.399 18.404 1.00 25.70 253 THR A O 1
ATOM 1916 N N . VAL A 1 254 ? -30.319 -29.087 18.563 1.00 26.70 254 VAL A N 1
ATOM 1917 C CA . VAL A 1 254 ? -29.441 -30.126 19.131 1.00 26.70 254 VAL A CA 1
ATOM 1918 C C . VAL A 1 254 ? -29.073 -29.765 20.569 1.00 26.70 254 VAL A C 1
ATOM 1920 O O . VAL A 1 254 ? -28.298 -28.848 20.830 1.00 26.70 254 VAL A O 1
ATOM 1923 N N . LEU A 1 255 ? -29.629 -30.524 21.513 1.00 24.08 255 LEU A N 1
ATOM 1924 C CA . LEU A 1 255 ? -29.185 -30.565 22.905 1.00 24.08 255 LEU A CA 1
ATOM 1925 C C . LEU A 1 255 ? -27.879 -31.368 22.991 1.00 24.08 255 LEU A C 1
ATOM 1927 O O . LEU A 1 255 ? -27.891 -32.561 22.690 1.00 24.08 255 LEU A O 1
ATOM 1931 N N . SER A 1 256 ? -26.783 -30.776 23.476 1.00 29.36 256 SER A N 1
ATOM 1932 C CA . SER A 1 256 ? -25.631 -31.561 23.939 1.00 29.36 256 SER A CA 1
ATOM 1933 C C . SER A 1 256 ? -25.687 -31.746 25.460 1.00 29.36 256 SER A C 1
ATOM 1935 O O . SER A 1 256 ? -25.924 -30.811 26.228 1.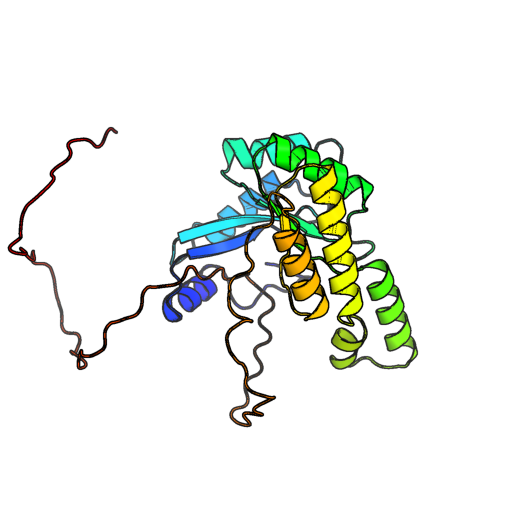00 29.36 256 SER A O 1
ATOM 1937 N N . LYS A 1 257 ? -25.514 -32.995 25.909 1.00 29.83 257 LYS A N 1
ATOM 1938 C CA . LYS A 1 257 ? -25.362 -33.323 27.332 1.00 29.83 257 LYS A CA 1
ATOM 1939 C C . LYS A 1 257 ? -23.952 -32.914 27.761 1.00 29.83 257 LYS A C 1
ATOM 1941 O O . LYS A 1 257 ? -22.987 -33.238 27.078 1.00 29.83 257 LYS A O 1
ATOM 1946 N N . GLY A 1 258 ? -23.851 -32.158 28.850 1.00 25.91 258 GLY A N 1
ATOM 1947 C CA . GLY A 1 258 ? -22.609 -31.475 29.209 1.00 25.91 258 GLY A CA 1
ATOM 1948 C C . GLY A 1 258 ? -21.622 -32.303 30.032 1.00 25.91 258 GLY A C 1
ATOM 1949 O O . GLY A 1 258 ? -21.884 -33.439 30.415 1.00 25.91 258 GLY A O 1
ATOM 1950 N N . ASN A 1 259 ? -20.533 -31.638 30.413 1.00 26.09 259 ASN A N 1
ATOM 1951 C CA . ASN A 1 259 ? -19.894 -31.831 31.711 1.00 26.09 259 ASN A CA 1
ATOM 1952 C C . ASN A 1 259 ? -19.651 -30.422 32.303 1.00 26.09 259 ASN A C 1
ATOM 1954 O O . ASN A 1 259 ? -19.229 -29.537 31.552 1.00 26.09 259 ASN A O 1
ATOM 1958 N N . PRO A 1 260 ? -19.986 -30.137 33.574 1.00 32.69 260 PRO A N 1
ATOM 1959 C CA . PRO A 1 260 ? -19.980 -28.774 34.089 1.00 32.69 260 PRO A CA 1
ATOM 1960 C C . PRO A 1 260 ? -18.623 -28.413 34.700 1.00 32.69 260 PRO A C 1
ATOM 1962 O O . PRO A 1 260 ? -18.024 -29.245 35.370 1.00 32.69 260 PRO A O 1
ATOM 1965 N N . LEU A 1 261 ? -18.199 -27.151 34.557 1.00 27.70 261 LEU A N 1
ATOM 1966 C CA . LEU A 1 261 ? -17.611 -26.320 35.624 1.00 27.70 261 LEU A CA 1
ATOM 1967 C C . LEU A 1 261 ? -17.175 -24.951 35.065 1.00 27.70 261 LEU A C 1
ATOM 1969 O O . LEU A 1 261 ? -16.373 -24.881 34.144 1.00 27.70 261 LEU A O 1
ATOM 1973 N N . LYS A 1 262 ? -17.658 -23.885 35.726 1.00 30.48 262 LYS A N 1
ATOM 1974 C CA . LYS A 1 262 ? -17.443 -22.434 35.492 1.00 30.48 262 LYS A CA 1
ATOM 1975 C C . LYS A 1 262 ? -18.449 -21.735 34.563 1.00 30.48 262 LYS A C 1
ATOM 1977 O O . LYS A 1 262 ? -18.166 -21.379 33.427 1.00 30.48 262 LYS A O 1
ATOM 1982 N N . LYS A 1 263 ? -19.624 -21.450 35.140 1.00 27.23 263 LYS A N 1
ATOM 1983 C CA . LYS A 1 263 ? -20.497 -20.342 34.719 1.00 27.23 263 LYS A CA 1
ATOM 1984 C C . LYS A 1 263 ? -19.866 -19.011 35.152 1.00 27.23 263 LYS A C 1
ATOM 1986 O O . LYS A 1 263 ? -19.581 -18.878 36.340 1.00 27.23 263 LYS A O 1
ATOM 1991 N N . THR A 1 2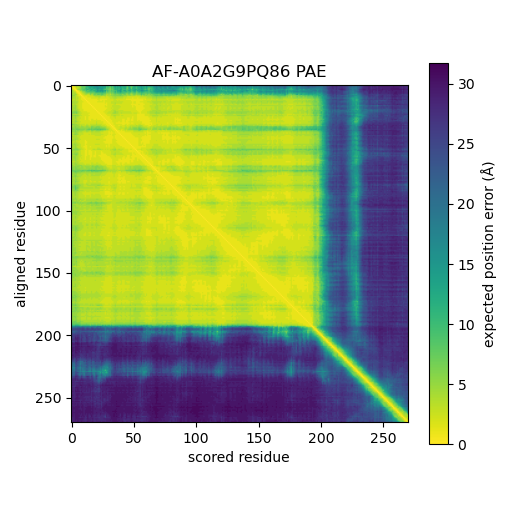64 ? -19.801 -18.020 34.260 1.00 26.91 264 THR A N 1
ATOM 1992 C CA . THR A 1 264 ? -19.629 -16.609 34.652 1.00 26.91 264 THR A CA 1
ATOM 1993 C C . THR A 1 264 ? -20.662 -15.717 33.955 1.00 26.91 264 THR A C 1
ATOM 1995 O O . THR A 1 264 ? -20.649 -15.541 32.741 1.00 26.91 264 THR A O 1
ATOM 1998 N N . ILE A 1 265 ? -21.570 -15.200 34.786 1.00 28.20 265 ILE A N 1
ATOM 1999 C CA . ILE A 1 265 ? -22.592 -14.151 34.577 1.00 28.20 265 ILE A CA 1
ATOM 2000 C C . ILE A 1 265 ? -21.863 -12.788 34.502 1.00 28.20 265 ILE A C 1
ATOM 2002 O O . ILE A 1 265 ? -20.925 -12.605 35.271 1.00 28.20 265 ILE A O 1
ATOM 2006 N N . TRP A 1 266 ? -22.181 -11.791 33.660 1.00 25.23 266 TRP A N 1
ATOM 2007 C CA . TRP A 1 266 ? -23.265 -11.515 32.679 1.00 25.23 266 TRP A CA 1
ATOM 2008 C C . TRP A 1 266 ? -22.733 -10.446 31.667 1.00 25.23 266 TRP A C 1
ATOM 2010 O O . TRP A 1 266 ? -21.554 -10.123 31.750 1.00 25.23 266 TRP A O 1
ATOM 2020 N N . SER A 1 267 ? -23.429 -9.808 30.707 1.00 26.72 267 SER A N 1
ATOM 2021 C CA . SER A 1 267 ? -24.818 -9.778 30.173 1.00 26.72 267 SER A CA 1
ATOM 2022 C C . SER A 1 267 ? -24.812 -9.024 28.819 1.00 26.72 267 SER A C 1
ATOM 2024 O O . SER A 1 267 ? -23.958 -8.160 28.637 1.00 26.72 267 SER A O 1
ATOM 2026 N N . LYS A 1 268 ? -25.811 -9.211 27.936 1.00 26.50 268 LYS A N 1
ATOM 2027 C CA . LYS A 1 268 ? -26.117 -8.226 26.867 1.00 26.50 268 LYS A CA 1
ATOM 2028 C C . LYS A 1 268 ? -26.615 -6.905 27.471 1.00 26.50 268 LYS A C 1
ATOM 2030 O O . LYS A 1 268 ? -27.375 -6.944 28.440 1.00 26.50 268 LYS A O 1
ATOM 2035 N N . ARG A 1 269 ? -26.313 -5.764 26.844 1.00 29.86 269 ARG A N 1
ATOM 2036 C CA . ARG A 1 269 ? -27.106 -4.538 27.011 1.00 29.86 269 ARG A CA 1
ATOM 2037 C C . ARG A 1 269 ? -27.164 -3.766 25.689 1.00 29.86 269 ARG A C 1
ATOM 2039 O O . ARG A 1 269 ? -26.108 -3.412 25.188 1.00 29.86 269 ARG A O 1
ATOM 2046 N N . VAL A 1 270 ? -28.409 -3.620 25.212 1.00 41.47 270 VAL A N 1
ATOM 2047 C CA . VAL A 1 270 ? -28.963 -2.777 24.128 1.00 41.47 270 VAL A CA 1
ATOM 2048 C C . VAL A 1 270 ? -27.989 -2.383 23.020 1.00 41.47 270 VAL A C 1
ATOM 2050 O O . VAL A 1 270 ? -27.257 -1.395 23.220 1.00 41.47 270 VAL A O 1
#